Protein AF-A0A3R7D979-F1 (afdb_monomer_lite)

pLDDT: mean 85.53, std 17.84, range [30.62, 98.81]

Secondary structure (DSSP, 8-state):
---------TTTT--SHHHHHHHHHHHHHHHHHHHHHHHTTTT--TTSS-SS--HHHHHHHHHHHHHHHHHHHHHTTSPPPEE-TTS-EE-TTS--GGG--HHHHHHHHTTPBGGGGTSSS--BHHHHHHHHHHHHHHTT--HHHHHHHHHTTTTHHHH----HHHHTT-TTHHHHHHHHHHHHHHHTT----HHHHHHHHHHHHHHHHHHHHHH-TTT-PPPPP-S---TTTTS-S--SS--TTS--HHHHHHHHHHHTT--

Sequence (263 aa):
MPESDEFGDGLADASTAADLERALENLADDVATLEAALLGPDGADPTVTATEPDPEQRARFEAVAGRLQDLLAATDGGHRPINTRSGKQITPLEPDPDAIVLEDIAHALSNLSRFAGQGREFYAVARHAVHVSREVEVRSGSPAAQRWGLLHDASEAYFADVPAPVKRSLPGYTRAEKRFQAAVRDAFDLALSPEDERLVDEVDAAVGRYELVAHFPAIGYEAPDLEYVPPWFGSAERTNSGDATVMSAKALFLERARELGLD

Foldseek 3Di:
DPDDDPPDPQLQPCPDPVSLVVLVVVLVVLVVVLCCVQCPPPRPHNPPDDPAPDPVNLVSLLSNVQSVVSSVQVVVVHADWDAFPVRFIARLQQGALQRDDLLRLLVLQLVAAPPNCQFPAGDGNLVLLLQLLVLCVLVVHDLLLSLCSNCVCSSCSPVNHDPPVVCSVDHNSVVSSVNNSVSPCVSQVRPDDPVSVVSSVVSSVLSVQQVCCQRPVVVPGDHDDTPDDDPCRPPHPDDPDPPVPDDRSSRSSVVSCVVSVND

Radius of gyration: 20.68 Å; chains: 1; bounding box: 41×49×62 Å

Structure (mmCIF, N/CA/C/O backbone):
data_AF-A0A3R7D979-F1
#
_entry.id   AF-A0A3R7D979-F1
#
loop_
_atom_site.group_PDB
_atom_site.id
_atom_site.type_symbol
_atom_site.label_atom_id
_atom_site.label_alt_id
_atom_site.label_comp_id
_atom_site.label_asym_id
_atom_site.label_entity_id
_atom_site.label_seq_id
_atom_site.pdbx_PDB_ins_code
_atom_site.Cartn_x
_atom_site.Cartn_y
_atom_site.Cartn_z
_atom_site.occupancy
_atom_site.B_iso_or_equiv
_atom_site.auth_seq_id
_atom_site.auth_comp_id
_atom_site.auth_asym_id
_atom_site.auth_atom_id
_atom_site.pdbx_PDB_model_num
ATOM 1 N N . MET A 1 1 ? 17.311 0.887 14.746 1.00 36.25 1 MET A N 1
ATOM 2 C CA . MET A 1 1 ? 16.474 0.671 15.937 1.00 36.25 1 MET A CA 1
ATOM 3 C C . MET A 1 1 ? 15.932 2.016 16.399 1.00 36.25 1 MET A C 1
ATOM 5 O O . MET A 1 1 ? 16.587 2.656 17.214 1.00 36.25 1 MET A O 1
ATOM 9 N N . PRO A 1 2 ? 14.806 2.495 15.855 1.00 31.58 2 PRO A N 1
ATOM 10 C CA . PRO A 1 2 ? 13.795 3.137 16.673 1.00 31.58 2 PRO A CA 1
ATOM 11 C C . PRO A 1 2 ? 12.880 2.061 17.278 1.00 31.58 2 PRO A C 1
ATOM 13 O O . PRO A 1 2 ? 12.840 0.923 16.807 1.00 31.58 2 PRO A O 1
ATOM 16 N N . GLU A 1 3 ? 12.248 2.417 18.382 1.00 30.62 3 GLU A N 1
ATOM 17 C CA . GLU A 1 3 ? 11.419 1.560 19.219 1.00 30.62 3 GLU A CA 1
ATOM 18 C C . GLU A 1 3 ? 10.173 1.087 18.460 1.00 30.62 3 GLU A C 1
ATOM 20 O O . GLU A 1 3 ? 9.607 1.809 17.643 1.00 30.62 3 GLU A O 1
ATOM 25 N N . SER A 1 4 ? 9.785 -0.162 18.703 1.00 32.56 4 SER A N 1
ATOM 26 C CA . SER A 1 4 ? 8.515 -0.729 18.269 1.00 32.56 4 SER A CA 1
ATOM 27 C C . SER A 1 4 ? 7.375 0.104 18.848 1.00 32.56 4 SER A C 1
ATOM 29 O O . SER A 1 4 ? 7.195 0.119 20.064 1.00 32.56 4 SER A O 1
ATOM 31 N N . ASP A 1 5 ? 6.637 0.786 17.976 1.00 34.81 5 ASP A N 1
ATOM 32 C CA . ASP A 1 5 ? 5.419 1.519 18.306 1.00 34.81 5 ASP A CA 1
ATOM 33 C C . ASP A 1 5 ? 4.424 0.600 19.042 1.00 34.81 5 ASP A C 1
ATOM 35 O O . ASP A 1 5 ? 3.765 -0.252 18.442 1.00 34.81 5 ASP A O 1
ATOM 39 N N . GLU A 1 6 ? 4.295 0.797 20.355 1.00 35.91 6 GLU A N 1
ATOM 40 C CA . GLU A 1 6 ? 3.206 0.282 21.189 1.00 35.91 6 GLU A CA 1
ATOM 41 C C . GLU A 1 6 ? 1.911 1.072 20.913 1.00 35.91 6 GLU A C 1
ATOM 43 O O . GLU A 1 6 ? 1.325 1.697 21.800 1.00 35.91 6 GLU A O 1
ATOM 48 N N . PHE A 1 7 ? 1.421 1.063 19.671 1.00 38.88 7 PHE A N 1
ATOM 49 C CA . PHE A 1 7 ? 0.051 1.498 19.398 1.00 38.88 7 PHE A CA 1
ATOM 50 C C . PHE A 1 7 ? -0.910 0.397 19.848 1.00 38.88 7 PHE A C 1
ATOM 52 O O . PHE A 1 7 ? -1.301 -0.468 19.070 1.00 38.88 7 PHE A O 1
ATOM 59 N N . GLY A 1 8 ? -1.265 0.424 21.133 1.00 36.00 8 GLY A N 1
ATOM 60 C CA . GLY A 1 8 ? -2.267 -0.463 21.712 1.00 36.00 8 GLY A CA 1
ATOM 61 C C . GLY A 1 8 ? -3.584 -0.437 20.926 1.00 36.00 8 GLY A C 1
ATOM 62 O O . GLY A 1 8 ? -4.219 0.607 20.784 1.00 36.00 8 GLY A O 1
ATOM 63 N N . ASP A 1 9 ? -3.994 -1.616 20.465 1.00 44.34 9 ASP A N 1
ATOM 64 C CA . ASP A 1 9 ? -5.205 -1.960 19.699 1.00 44.34 9 ASP A CA 1
ATOM 65 C C . ASP A 1 9 ? -6.505 -1.893 20.545 1.00 44.34 9 ASP A C 1
ATOM 67 O O . ASP A 1 9 ? -7.426 -2.691 20.409 1.00 44.34 9 ASP A O 1
ATOM 71 N N . GLY A 1 10 ? -6.572 -0.975 21.514 1.00 39.50 10 GLY A N 1
ATOM 72 C CA . GLY A 1 10 ? -7.493 -1.073 22.655 1.00 39.50 10 GLY A CA 1
ATOM 73 C C . GLY A 1 10 ? -8.919 -0.545 22.463 1.00 39.50 10 GLY A C 1
ATOM 74 O O . GLY A 1 10 ? -9.660 -0.517 23.442 1.00 39.50 10 GLY A O 1
ATOM 75 N N . LEU A 1 11 ? -9.313 -0.080 21.273 1.00 48.25 11 LEU A N 1
ATOM 76 C CA . LEU A 1 11 ? -10.612 0.592 21.071 1.00 48.25 11 LEU A CA 1
ATOM 77 C C . LEU A 1 11 ? -11.631 -0.192 20.237 1.00 48.25 11 LEU A C 1
ATOM 79 O O . LEU A 1 11 ? -12.800 0.191 20.231 1.00 48.25 11 LEU A O 1
ATOM 83 N N . ALA A 1 12 ? -11.241 -1.306 19.610 1.00 47.78 12 ALA A N 1
ATOM 84 C CA . ALA A 1 12 ? -12.150 -2.116 18.791 1.00 47.78 12 ALA A CA 1
ATOM 85 C C . ALA A 1 12 ? -13.295 -2.780 19.596 1.00 47.78 12 ALA A C 1
ATOM 87 O O . ALA A 1 12 ? -14.215 -3.340 19.007 1.00 47.78 12 ALA A O 1
ATOM 88 N N . ASP A 1 13 ? -13.270 -2.695 20.934 1.00 47.62 13 ASP A N 1
ATOM 89 C CA . ASP A 1 13 ? -14.218 -3.370 21.831 1.00 47.62 13 ASP A CA 1
ATOM 90 C C . ASP A 1 13 ? -14.871 -2.430 22.864 1.00 47.62 13 ASP A C 1
ATOM 92 O O . ASP A 1 13 ? -15.280 -2.858 23.945 1.00 47.62 13 ASP A O 1
ATOM 96 N N . ALA A 1 14 ? -14.975 -1.126 22.562 1.00 55.72 14 ALA A N 1
ATOM 97 C CA . ALA A 1 14 ? -15.700 -0.171 23.407 1.00 55.72 14 ALA A CA 1
ATOM 98 C C . ALA A 1 14 ? -17.217 -0.462 23.391 1.00 55.72 14 ALA A C 1
ATOM 100 O O . ALA A 1 14 ? -18.008 0.201 22.723 1.00 55.72 14 ALA A O 1
ATOM 101 N N . SER A 1 15 ? -17.624 -1.494 24.129 1.00 62.06 15 SER A N 1
ATOM 102 C CA . SER A 1 15 ? -18.996 -2.005 24.198 1.00 62.06 15 SER A CA 1
ATOM 103 C C . SER A 1 15 ? -19.813 -1.366 25.325 1.00 62.06 15 SER A C 1
ATOM 105 O O . SER A 1 15 ? -21.016 -1.619 25.449 1.00 62.06 15 SER A O 1
ATOM 107 N N . THR A 1 16 ? -19.183 -0.517 26.146 1.00 77.19 16 THR A N 1
ATOM 108 C CA . THR A 1 16 ? -19.809 0.122 27.307 1.00 77.19 16 THR A CA 1
ATOM 109 C C . THR A 1 16 ? -19.589 1.635 27.349 1.00 77.19 16 THR A C 1
ATOM 111 O O . THR A 1 16 ? -18.629 2.171 26.798 1.00 77.19 16 THR A O 1
ATOM 114 N N . ALA A 1 17 ? -20.470 2.342 28.065 1.00 81.12 17 ALA A N 1
ATOM 115 C CA . ALA A 1 17 ? -20.321 3.779 28.307 1.00 81.12 17 ALA A CA 1
ATOM 116 C C . ALA A 1 17 ? -18.990 4.126 29.005 1.00 81.12 17 ALA A C 1
ATOM 118 O O . ALA A 1 17 ? -18.393 5.150 28.693 1.00 81.12 17 ALA A O 1
ATOM 119 N N . ALA A 1 18 ? -18.497 3.249 29.885 1.00 84.81 18 ALA A N 1
ATOM 120 C CA . ALA A 1 18 ? -17.224 3.439 30.577 1.00 84.81 18 ALA A CA 1
ATOM 121 C C . ALA A 1 18 ? -16.014 3.352 29.628 1.00 84.81 18 ALA A C 1
ATOM 123 O O . ALA A 1 18 ? -15.006 4.022 29.848 1.00 84.81 18 ALA A O 1
ATOM 124 N N . ASP A 1 19 ? -16.104 2.548 28.565 1.00 82.12 19 ASP A N 1
ATOM 125 C CA . ASP A 1 19 ? -15.034 2.451 27.567 1.00 82.12 19 ASP A CA 1
ATOM 126 C C . ASP A 1 19 ? -14.982 3.695 26.685 1.00 82.12 19 ASP A C 1
ATOM 128 O O . ASP A 1 19 ? -13.897 4.204 26.414 1.00 82.12 19 ASP A O 1
ATOM 132 N N . LEU A 1 20 ? -16.149 4.235 26.316 1.00 84.50 20 LEU A N 1
ATOM 133 C CA . LEU A 1 20 ? -16.248 5.513 25.610 1.00 84.50 20 LEU A CA 1
ATOM 134 C C . LEU A 1 20 ? -15.734 6.682 26.463 1.00 84.50 20 LEU A C 1
ATOM 136 O O . LEU A 1 20 ? -15.008 7.525 25.945 1.00 84.50 20 LEU A O 1
ATOM 140 N N . GLU A 1 21 ? -16.068 6.727 27.756 1.00 87.19 21 GLU A N 1
ATOM 141 C CA . GLU A 1 21 ? -15.553 7.747 28.684 1.00 87.19 21 GLU A CA 1
ATOM 142 C C . GLU A 1 21 ? -14.021 7.718 28.745 1.00 87.19 21 GLU A C 1
ATOM 144 O O . GLU A 1 21 ? -13.376 8.732 28.486 1.00 87.19 21 GLU A O 1
ATOM 149 N N . ARG A 1 22 ? -13.428 6.541 28.966 1.00 86.88 22 ARG A N 1
ATOM 150 C CA . ARG A 1 22 ? -11.969 6.363 28.975 1.00 86.88 22 ARG A CA 1
ATOM 151 C C . ARG A 1 22 ? -11.318 6.712 27.633 1.00 86.88 22 ARG A C 1
ATOM 153 O O . ARG A 1 22 ? -10.232 7.283 27.597 1.00 86.88 22 ARG A O 1
ATOM 160 N N . ALA A 1 23 ? -11.960 6.373 26.518 1.00 84.19 23 ALA A N 1
ATOM 161 C CA . ALA A 1 23 ? -11.460 6.711 25.190 1.00 84.19 23 ALA A CA 1
ATOM 162 C C . ALA A 1 23 ? -11.458 8.232 24.941 1.00 84.19 23 ALA A C 1
ATOM 164 O O . ALA A 1 23 ? -10.513 8.756 24.349 1.00 84.19 23 ALA A O 1
ATOM 165 N N . LEU A 1 24 ? -12.479 8.944 25.432 1.00 89.31 24 LEU A N 1
ATOM 166 C CA . LEU A 1 24 ? -12.545 10.407 25.396 1.00 89.31 24 LEU A CA 1
ATOM 167 C C . LEU A 1 24 ? -11.494 11.059 26.302 1.00 89.31 24 LEU A C 1
ATOM 169 O O . LEU A 1 24 ? -10.898 12.055 25.897 1.00 89.31 24 LEU A O 1
ATOM 173 N N . GLU A 1 25 ? -11.244 10.500 27.489 1.00 90.56 25 GLU A N 1
ATOM 174 C CA . GLU A 1 25 ? -10.176 10.955 28.393 1.00 90.56 25 GLU A CA 1
ATOM 175 C C . GLU A 1 25 ? -8.799 10.840 27.727 1.00 90.56 25 GLU A C 1
ATOM 177 O O . GLU A 1 25 ? -8.071 11.827 27.656 1.00 90.56 25 GLU A O 1
ATOM 182 N N . ASN A 1 26 ? -8.488 9.685 27.130 1.00 87.50 26 ASN A N 1
ATOM 183 C CA . ASN A 1 26 ? -7.232 9.489 26.402 1.00 87.50 26 ASN A CA 1
ATOM 184 C C . ASN A 1 26 ? -7.073 10.500 25.253 1.00 87.50 26 ASN A C 1
ATOM 186 O O . ASN A 1 26 ? -6.020 11.117 25.114 1.00 87.50 26 ASN A O 1
ATOM 190 N N . LEU A 1 27 ? -8.127 10.713 24.452 1.00 89.56 27 LEU A N 1
ATOM 191 C CA . LEU A 1 27 ? -8.094 11.702 23.370 1.00 89.56 27 LEU A CA 1
ATOM 192 C C . LEU A 1 27 ? -7.837 13.121 23.906 1.00 89.56 27 LEU A C 1
ATOM 194 O O . LEU A 1 27 ? -7.112 13.889 23.274 1.00 89.56 27 LEU A O 1
ATOM 198 N N . ALA A 1 28 ? -8.416 13.477 25.055 1.00 90.56 28 ALA A N 1
ATOM 199 C CA . ALA A 1 28 ? -8.181 14.770 25.690 1.00 90.56 28 ALA A CA 1
ATOM 200 C C . ALA A 1 28 ? -6.713 14.937 26.125 1.00 90.56 28 ALA A C 1
ATOM 202 O O . ALA A 1 28 ? -6.128 15.993 25.873 1.00 90.56 28 ALA A O 1
ATOM 203 N N . ASP A 1 29 ? -6.102 13.897 26.697 1.00 89.06 29 ASP A N 1
ATOM 204 C CA . ASP A 1 29 ? -4.687 13.900 27.094 1.00 89.06 29 ASP A CA 1
ATOM 205 C C . ASP A 1 29 ? -3.745 14.064 25.888 1.00 89.06 29 ASP A C 1
ATOM 207 O O . ASP A 1 29 ? -2.743 14.789 25.952 1.00 89.06 29 ASP A O 1
ATOM 211 N N . ASP A 1 30 ? -4.077 13.457 24.749 1.00 87.19 30 ASP A N 1
ATOM 212 C CA . ASP A 1 30 ? -3.283 13.608 23.527 1.00 87.19 30 ASP A CA 1
ATOM 213 C C . ASP A 1 30 ? -3.400 14.984 22.904 1.00 87.19 30 ASP A C 1
ATOM 215 O O . ASP A 1 30 ? -2.405 15.535 22.431 1.00 87.19 30 ASP A O 1
ATOM 219 N N . VAL A 1 31 ? -4.609 15.549 22.900 1.00 89.69 31 VAL A N 1
ATOM 220 C CA . VAL A 1 31 ? -4.827 16.924 22.453 1.00 89.69 31 VAL A CA 1
ATOM 221 C C . VAL A 1 31 ? -4.039 17.882 23.343 1.00 89.69 31 VAL A C 1
ATOM 223 O O . VAL A 1 31 ? -3.372 18.767 22.813 1.00 89.69 31 VAL A O 1
ATOM 226 N N . ALA A 1 32 ? -4.027 17.670 24.663 1.00 87.88 32 ALA A N 1
ATOM 227 C CA . ALA A 1 32 ? -3.228 18.473 25.588 1.00 87.88 32 ALA A CA 1
ATOM 228 C C . ALA A 1 32 ? -1.714 18.330 25.330 1.00 87.88 32 ALA A C 1
ATOM 230 O O . ALA A 1 32 ? -0.980 19.320 25.326 1.00 87.88 32 ALA A O 1
ATOM 231 N N . THR A 1 33 ? -1.241 17.111 25.055 1.00 85.19 33 THR A N 1
ATOM 232 C CA . THR A 1 33 ? 0.161 16.842 24.688 1.00 85.19 33 THR A CA 1
ATOM 233 C C . THR A 1 33 ? 0.538 17.525 23.370 1.00 85.19 33 THR A C 1
ATOM 235 O O . THR A 1 33 ? 1.607 18.132 23.260 1.00 85.19 33 THR A O 1
ATOM 238 N N . LEU A 1 34 ? -0.345 17.465 22.371 1.00 85.88 34 LEU A N 1
ATOM 239 C CA . LEU A 1 34 ? -0.168 18.128 21.082 1.00 85.88 34 LEU A CA 1
ATOM 240 C C . LEU A 1 34 ? -0.160 19.657 21.233 1.00 85.88 34 LEU A C 1
ATOM 242 O O . LEU A 1 34 ? 0.696 20.320 20.651 1.00 85.88 34 LEU A O 1
ATOM 246 N N . GLU A 1 35 ? -1.065 20.217 22.037 1.00 85.50 35 GLU A N 1
ATOM 247 C CA . GLU A 1 35 ? -1.120 21.649 22.346 1.00 85.50 35 GLU A CA 1
ATOM 248 C C . GLU A 1 35 ? 0.180 22.129 23.004 1.00 85.50 35 GLU A C 1
ATOM 250 O O . GLU A 1 35 ? 0.793 23.089 22.531 1.00 85.50 35 GLU A O 1
ATOM 255 N N . ALA A 1 36 ? 0.654 21.419 24.033 1.00 83.38 36 ALA A N 1
ATOM 256 C CA . ALA A 1 36 ? 1.905 21.739 24.719 1.00 83.38 36 ALA A CA 1
ATOM 257 C C . ALA A 1 36 ? 3.115 21.711 23.768 1.00 83.38 36 ALA A C 1
ATOM 259 O O . ALA A 1 36 ? 3.994 22.572 23.851 1.00 83.38 36 ALA A O 1
ATOM 260 N N . ALA A 1 37 ? 3.145 20.751 22.838 1.00 78.81 37 ALA A N 1
ATOM 261 C CA . ALA A 1 37 ? 4.198 20.643 21.834 1.00 78.81 37 ALA A CA 1
ATOM 262 C C . ALA A 1 37 ? 4.185 21.789 20.810 1.00 78.81 37 ALA A C 1
ATOM 264 O O . ALA A 1 37 ? 5.249 22.225 20.375 1.00 78.81 37 ALA A O 1
ATOM 265 N N . LEU A 1 38 ? 3.002 22.261 20.409 1.00 77.75 38 LEU A N 1
ATOM 266 C CA . LEU A 1 38 ? 2.853 23.296 19.381 1.00 77.75 38 LEU A CA 1
ATOM 267 C C . LEU A 1 38 ? 3.042 24.712 19.923 1.00 77.75 38 LEU A C 1
ATOM 269 O O . LEU A 1 38 ? 3.583 25.561 19.220 1.00 77.75 38 LEU A O 1
ATOM 273 N N . LEU A 1 39 ? 2.571 24.980 21.142 1.00 76.44 39 LEU A N 1
ATOM 274 C CA . LEU A 1 39 ? 2.580 26.326 21.720 1.00 76.44 39 LEU A CA 1
ATOM 275 C C . LEU A 1 39 ? 3.852 26.619 22.529 1.00 76.44 39 LEU A C 1
ATOM 277 O O . LEU A 1 39 ? 4.183 27.788 22.744 1.00 76.44 39 LEU A O 1
ATOM 281 N N . GLY A 1 40 ? 4.588 25.580 22.947 1.00 63.62 40 GLY A N 1
ATOM 282 C CA . GLY A 1 40 ? 5.755 25.711 23.818 1.00 63.62 40 GLY A CA 1
ATOM 283 C C . GLY A 1 40 ? 5.445 26.456 25.132 1.00 63.62 40 GLY A C 1
ATOM 284 O O . GLY A 1 40 ? 4.303 26.823 25.403 1.00 63.62 40 GLY A O 1
ATOM 285 N N . PRO A 1 41 ? 6.450 26.712 25.986 1.00 56.81 41 PRO A N 1
ATOM 286 C CA . PRO A 1 41 ? 6.247 27.492 27.210 1.00 56.81 41 PRO A CA 1
ATOM 287 C C . PRO A 1 41 ? 6.020 28.999 26.965 1.00 56.81 41 PRO A C 1
ATOM 289 O O . PRO A 1 41 ? 5.462 29.661 27.835 1.00 56.81 41 PRO A O 1
ATOM 292 N N . ASP A 1 42 ? 6.417 29.536 25.801 1.00 55.06 42 ASP A N 1
ATOM 293 C CA . ASP A 1 42 ? 6.483 30.988 25.535 1.00 55.06 42 ASP A CA 1
ATOM 294 C C . ASP A 1 42 ? 5.597 31.485 24.368 1.00 55.06 42 ASP A C 1
ATOM 296 O O . ASP A 1 42 ? 5.671 32.659 24.002 1.00 55.06 42 ASP A O 1
ATOM 300 N N . GLY A 1 43 ? 4.746 30.643 23.764 1.00 53.31 43 GLY A N 1
ATOM 301 C CA . GLY A 1 43 ? 3.829 31.080 22.699 1.00 53.31 43 GLY A CA 1
ATOM 302 C C . GLY A 1 43 ? 4.530 31.549 21.416 1.00 53.31 43 GLY A C 1
ATOM 303 O O . GLY A 1 43 ? 4.029 32.439 20.726 1.00 53.31 43 GLY A O 1
ATOM 304 N N . ALA A 1 44 ? 5.707 30.992 21.109 1.00 50.91 44 ALA A N 1
ATOM 305 C CA . ALA A 1 44 ? 6.410 31.272 19.861 1.00 50.91 44 ALA A CA 1
ATOM 306 C C . ALA A 1 44 ? 5.579 30.774 18.669 1.00 50.91 44 ALA A C 1
ATOM 308 O O . ALA A 1 44 ? 5.095 29.648 18.683 1.00 50.91 44 ALA A O 1
ATOM 309 N N . ASP A 1 45 ? 5.416 31.619 17.650 1.00 54.91 45 ASP A N 1
ATOM 310 C CA . ASP A 1 45 ? 4.625 31.323 16.455 1.00 54.91 45 ASP A CA 1
ATOM 311 C C . ASP A 1 45 ? 5.232 30.134 15.672 1.00 54.91 45 ASP A C 1
ATOM 313 O O . ASP A 1 45 ? 6.305 30.282 15.074 1.00 54.91 45 ASP A O 1
ATOM 317 N N . PRO A 1 46 ? 4.572 28.957 15.640 1.00 56.16 46 PRO A N 1
ATOM 318 C CA . PRO A 1 46 ? 5.097 27.768 14.974 1.00 56.16 46 PRO A CA 1
ATOM 319 C C . PRO A 1 46 ? 5.021 27.861 13.440 1.00 56.16 46 PRO A C 1
ATOM 321 O O . PRO A 1 46 ? 5.481 26.954 12.747 1.00 56.16 46 PRO A O 1
ATOM 324 N N . THR A 1 47 ? 4.461 28.940 12.873 1.00 55.41 47 THR A N 1
ATOM 325 C CA . THR A 1 47 ? 4.315 29.109 11.415 1.00 55.41 47 THR A CA 1
ATOM 326 C C . THR A 1 47 ? 5.615 29.485 10.695 1.00 55.41 47 THR A C 1
ATOM 328 O O . THR A 1 47 ? 5.640 29.594 9.467 1.00 55.41 47 THR A O 1
ATOM 331 N N . VAL A 1 48 ? 6.723 29.639 11.424 1.00 50.88 48 VAL A N 1
ATOM 332 C CA . VAL A 1 48 ? 8.001 30.099 10.877 1.00 50.88 48 VAL A CA 1
ATOM 333 C C . VAL A 1 48 ? 9.028 28.966 10.948 1.00 50.88 48 VAL A C 1
ATOM 335 O O . VAL A 1 48 ? 9.687 28.811 11.967 1.00 50.88 48 VAL A O 1
ATOM 338 N N . THR A 1 49 ? 9.164 28.177 9.866 1.00 48.44 49 THR A N 1
ATOM 339 C CA . THR A 1 49 ? 10.445 27.700 9.254 1.00 48.44 49 THR A CA 1
ATOM 340 C C . THR A 1 49 ? 10.521 26.265 8.697 1.00 48.44 49 THR A C 1
ATOM 342 O O . THR A 1 49 ? 11.500 25.985 8.008 1.00 48.44 49 THR A O 1
ATOM 345 N N . ALA A 1 50 ? 9.551 25.362 8.863 1.00 49.38 50 ALA A N 1
ATOM 346 C CA . ALA A 1 50 ? 9.743 23.975 8.399 1.00 49.38 50 ALA A CA 1
ATOM 347 C C . ALA A 1 50 ? 9.044 23.659 7.060 1.00 49.38 50 ALA A C 1
ATOM 349 O O . ALA A 1 50 ? 7.838 23.833 6.911 1.00 49.38 50 ALA A O 1
ATOM 350 N N . THR A 1 51 ? 9.812 23.181 6.071 1.00 55.03 51 THR A N 1
ATOM 351 C CA . THR A 1 51 ? 9.304 22.705 4.766 1.00 55.03 51 THR A CA 1
ATOM 352 C C . THR A 1 51 ? 8.602 21.342 4.880 1.00 55.03 51 THR A C 1
ATOM 354 O O . THR A 1 51 ? 7.804 20.997 4.013 1.00 55.03 51 THR A O 1
ATOM 357 N N . GLU A 1 52 ? 8.854 20.600 5.966 1.00 55.81 52 GLU A N 1
ATOM 358 C CA . GLU A 1 52 ? 8.142 19.380 6.363 1.00 55.81 52 GLU A CA 1
ATOM 359 C C . GLU A 1 52 ? 7.946 19.354 7.892 1.00 55.81 52 GLU A C 1
ATOM 361 O O . GLU A 1 52 ? 8.843 19.797 8.613 1.00 55.81 52 GLU A O 1
ATOM 366 N N . PRO A 1 53 ? 6.798 18.868 8.404 1.00 59.56 53 PRO A N 1
ATOM 367 C CA . PRO A 1 53 ? 6.616 18.662 9.837 1.00 59.56 53 PRO A CA 1
ATOM 368 C C . PRO A 1 53 ? 7.591 17.590 10.342 1.00 59.56 53 PRO A C 1
ATOM 370 O O . PRO A 1 53 ? 7.755 16.551 9.704 1.00 59.56 53 PRO A O 1
ATOM 373 N N . ASP A 1 54 ? 8.216 17.847 11.491 1.00 72.88 54 ASP A N 1
ATOM 374 C CA . ASP A 1 54 ? 9.065 16.892 12.213 1.00 72.88 54 ASP A CA 1
ATOM 375 C C . ASP A 1 54 ? 8.360 15.518 12.336 1.00 72.88 54 ASP A C 1
ATOM 377 O O . ASP A 1 54 ? 7.172 15.489 12.681 1.00 72.88 54 ASP A O 1
ATOM 381 N N . PRO A 1 55 ? 9.027 14.377 12.044 1.00 79.00 55 PRO A N 1
ATOM 382 C CA . PRO A 1 55 ? 8.443 13.044 12.197 1.00 79.00 55 PRO A CA 1
ATOM 383 C C . PRO A 1 55 ? 7.767 12.804 13.550 1.00 79.00 55 PRO A C 1
ATOM 385 O O . PRO A 1 55 ? 6.702 12.185 13.594 1.00 79.00 55 PRO A O 1
ATOM 388 N N . GLU A 1 56 ? 8.332 13.330 14.641 1.00 79.94 56 GLU A N 1
ATOM 389 C CA . GLU A 1 56 ? 7.734 13.204 15.973 1.00 79.94 56 GLU A CA 1
ATOM 390 C C . GLU A 1 56 ? 6.432 14.015 16.075 1.00 79.94 56 GLU A C 1
ATOM 392 O O . GLU A 1 56 ? 5.402 13.521 16.542 1.00 79.94 56 GLU A O 1
ATOM 397 N N . GLN A 1 57 ? 6.434 15.243 15.555 1.00 80.81 57 GLN A N 1
ATOM 398 C CA . GLN A 1 57 ? 5.232 16.067 15.456 1.00 80.81 57 GLN A CA 1
ATOM 399 C C . GLN A 1 57 ? 4.155 15.389 14.595 1.00 80.81 57 GLN A C 1
ATOM 401 O O . GLN A 1 57 ? 2.989 15.354 14.993 1.00 80.81 57 GLN A O 1
ATOM 406 N N . ARG A 1 58 ? 4.522 14.800 13.448 1.00 82.69 58 ARG A N 1
ATOM 407 C CA . ARG A 1 58 ? 3.586 14.042 12.602 1.00 82.69 58 ARG A CA 1
ATOM 408 C C . ARG A 1 58 ? 2.984 12.861 13.358 1.00 82.69 58 ARG A C 1
ATOM 410 O O . ARG A 1 58 ? 1.769 12.688 13.299 1.00 82.69 58 ARG A O 1
ATOM 417 N N . ALA A 1 59 ? 3.795 12.088 14.079 1.00 84.25 59 ALA A N 1
ATOM 418 C CA . ALA A 1 59 ? 3.319 10.949 14.861 1.00 84.25 59 ALA A CA 1
ATOM 419 C C . ALA A 1 59 ? 2.261 11.363 15.899 1.00 84.25 59 ALA A C 1
ATOM 421 O O . ALA A 1 59 ? 1.237 10.695 16.033 1.00 84.25 59 ALA A O 1
ATOM 422 N N . ARG A 1 60 ? 2.441 12.515 16.561 1.00 85.00 60 ARG A N 1
ATOM 423 C CA . ARG A 1 60 ? 1.454 13.059 17.513 1.00 85.00 60 ARG A CA 1
ATOM 424 C C . ARG A 1 60 ? 0.125 13.425 16.839 1.00 85.00 60 ARG A C 1
ATOM 426 O O . ARG A 1 60 ? -0.934 13.069 17.351 1.00 85.00 60 ARG A O 1
ATOM 433 N N . PHE A 1 61 ? 0.156 14.084 15.676 1.00 88.62 61 PHE A N 1
ATOM 434 C CA . PHE A 1 61 ? -1.067 14.374 14.909 1.00 88.62 61 PHE A CA 1
ATOM 435 C C . PHE A 1 61 ? -1.782 13.097 14.445 1.00 88.62 61 PHE A C 1
ATOM 437 O O . PHE A 1 61 ? -3.008 13.020 14.518 1.00 88.62 61 PHE A O 1
ATOM 444 N N . GLU A 1 62 ? -1.032 12.095 13.981 1.00 88.31 62 GLU A N 1
ATOM 445 C CA . GLU A 1 62 ? -1.577 10.794 13.569 1.00 88.31 62 GLU A CA 1
ATOM 446 C C . GLU A 1 62 ? -2.225 10.043 14.737 1.00 88.31 62 GLU A C 1
ATOM 448 O O . GLU A 1 62 ? -3.281 9.439 14.561 1.00 88.31 62 GLU A O 1
ATOM 453 N N . ALA A 1 63 ? -1.638 10.117 15.934 1.00 85.88 63 ALA A N 1
ATOM 454 C CA . ALA A 1 63 ? -2.195 9.507 17.137 1.00 85.88 63 ALA A CA 1
ATOM 455 C C . ALA A 1 63 ? -3.563 10.110 17.510 1.00 85.88 63 ALA A C 1
ATOM 457 O O . ALA A 1 63 ? -4.529 9.367 17.694 1.00 85.88 63 ALA A O 1
ATOM 458 N N . VAL A 1 64 ? -3.671 11.446 17.538 1.00 90.75 64 VAL A N 1
ATOM 459 C CA . VAL A 1 64 ? -4.938 12.156 17.803 1.00 90.75 64 VAL A CA 1
ATOM 460 C C . VAL A 1 64 ? -5.983 11.831 16.735 1.00 90.75 64 VAL A C 1
ATOM 462 O O . VAL A 1 64 ? -7.112 11.460 17.058 1.00 90.75 64 VAL A O 1
ATOM 465 N N . ALA A 1 65 ? -5.616 11.944 15.455 1.00 91.88 65 ALA A N 1
ATOM 466 C CA . ALA A 1 65 ? -6.533 11.678 14.349 1.00 91.88 65 ALA A CA 1
ATOM 467 C C . ALA A 1 65 ? -7.010 10.220 14.334 1.00 91.88 65 ALA A C 1
ATOM 469 O O . ALA A 1 65 ? -8.198 9.964 14.151 1.00 91.88 65 ALA A O 1
ATOM 470 N N . GLY A 1 66 ? -6.100 9.277 14.588 1.00 88.62 66 GLY A N 1
ATOM 471 C CA . GLY A 1 66 ? -6.406 7.857 14.697 1.00 88.62 66 GLY A CA 1
ATOM 472 C C . GLY A 1 66 ? -7.392 7.558 15.820 1.00 88.62 66 GLY A C 1
ATOM 473 O O . GLY A 1 66 ? -8.392 6.892 15.585 1.00 88.62 66 GLY A O 1
ATOM 474 N N . ARG A 1 67 ? -7.177 8.107 17.020 1.00 87.69 67 ARG A N 1
ATOM 475 C CA . ARG A 1 67 ? -8.106 7.897 18.140 1.00 87.69 67 ARG A CA 1
ATOM 476 C C . ARG A 1 67 ? -9.467 8.536 17.920 1.00 87.69 67 ARG A C 1
ATOM 478 O O . ARG A 1 67 ? -10.478 7.929 18.260 1.00 87.69 67 ARG A O 1
ATOM 485 N N . LEU A 1 68 ? -9.514 9.722 17.316 1.00 91.81 68 LEU A N 1
ATOM 486 C CA . LEU A 1 68 ? -10.781 10.338 16.925 1.00 91.81 68 LEU A CA 1
ATOM 487 C C . LEU A 1 68 ? -11.544 9.464 15.915 1.00 91.81 68 LEU A C 1
ATOM 489 O O . LEU A 1 68 ? -12.762 9.325 16.017 1.00 91.81 68 LEU A O 1
ATOM 493 N N . GLN A 1 69 ? -10.834 8.864 14.960 1.00 90.81 69 GLN A N 1
ATOM 494 C CA . GLN A 1 69 ? -11.408 7.940 13.988 1.00 90.81 69 GLN A CA 1
ATOM 495 C C . GLN A 1 69 ? -11.943 6.661 14.653 1.00 90.81 69 GLN A C 1
ATOM 497 O O . GLN A 1 69 ? -13.069 6.263 14.355 1.00 90.81 69 GLN A O 1
ATOM 502 N N . ASP A 1 70 ? -11.178 6.056 15.564 1.00 87.75 70 ASP A N 1
ATOM 503 C CA . ASP A 1 70 ? -11.580 4.846 16.294 1.00 87.75 70 ASP A CA 1
ATOM 504 C C . ASP A 1 70 ? -12.817 5.131 17.180 1.00 87.75 70 ASP A C 1
ATOM 506 O O . ASP A 1 70 ? -13.772 4.356 17.206 1.00 87.75 70 ASP A O 1
ATOM 510 N N . LEU A 1 71 ? -12.860 6.297 17.840 1.00 89.94 71 LEU A N 1
ATOM 511 C CA . LEU A 1 71 ? -14.022 6.770 18.605 1.00 89.94 71 LEU A CA 1
ATOM 512 C C . LEU A 1 71 ? -15.264 6.951 17.730 1.00 89.94 71 LEU A C 1
ATOM 514 O O . LEU A 1 71 ? -16.350 6.495 18.093 1.00 89.94 71 LEU A O 1
ATOM 518 N N . LEU A 1 72 ? -15.119 7.607 16.574 1.00 90.25 72 LEU A N 1
ATOM 519 C CA . LEU A 1 72 ? -16.222 7.776 15.631 1.00 90.25 72 LEU A CA 1
ATOM 520 C C . LEU A 1 72 ? -16.773 6.411 15.201 1.00 90.25 72 LEU A C 1
ATOM 522 O O . LEU A 1 72 ? -17.988 6.211 15.222 1.00 90.25 72 LEU A O 1
ATOM 526 N N . ALA A 1 73 ? -15.888 5.467 14.879 1.00 90.06 73 ALA A N 1
ATOM 527 C CA . ALA A 1 73 ? -16.273 4.110 14.519 1.00 90.06 73 ALA A CA 1
ATOM 528 C C . ALA A 1 73 ? -17.023 3.411 15.659 1.00 90.06 73 ALA A C 1
ATOM 530 O O . ALA A 1 73 ? -18.112 2.891 15.428 1.00 90.06 73 ALA A O 1
ATOM 531 N N . ALA A 1 74 ? -16.520 3.471 16.895 1.00 86.88 74 ALA A N 1
ATOM 532 C CA . ALA A 1 74 ? -17.192 2.890 18.058 1.00 86.88 74 ALA A CA 1
ATOM 533 C C . ALA A 1 74 ? -18.623 3.435 18.236 1.00 86.88 74 ALA A C 1
ATOM 535 O O . ALA A 1 74 ? -19.552 2.675 18.512 1.00 86.88 74 ALA A O 1
ATOM 536 N N . THR A 1 75 ? -18.837 4.735 17.997 1.00 85.88 75 THR A N 1
ATOM 537 C CA . THR A 1 75 ? -20.180 5.341 18.070 1.00 85.88 75 THR A CA 1
ATOM 538 C C . THR A 1 75 ? -21.115 4.965 16.914 1.00 85.88 75 THR A C 1
ATOM 540 O O . THR A 1 75 ? -22.329 5.104 17.060 1.00 85.88 75 THR A O 1
ATOM 543 N N . ASP A 1 76 ? -20.583 4.458 15.797 1.00 87.69 76 ASP A N 1
ATOM 544 C CA . ASP A 1 76 ? -21.344 4.027 14.611 1.00 87.69 76 ASP A CA 1
ATOM 545 C C . ASP A 1 76 ? -21.415 2.488 14.453 1.00 87.69 76 ASP A C 1
ATOM 547 O O . ASP A 1 76 ? -21.839 1.955 13.419 1.00 87.69 76 ASP A O 1
ATOM 551 N N . GLY A 1 77 ? -21.042 1.747 15.503 1.00 86.62 77 GLY A N 1
ATOM 552 C CA . GLY A 1 77 ? -21.080 0.281 15.525 1.00 86.62 77 GLY A CA 1
ATOM 553 C C . GLY A 1 77 ? -19.901 -0.395 14.815 1.00 86.62 77 GLY A C 1
ATOM 554 O O . GLY A 1 77 ? -20.069 -1.496 14.291 1.00 86.62 77 GLY A O 1
ATOM 555 N N . GLY A 1 78 ? -18.742 0.262 14.798 1.00 90.44 78 GLY A N 1
ATOM 556 C CA . GLY A 1 78 ? -17.479 -0.223 14.245 1.00 90.44 78 GLY A CA 1
ATOM 557 C C . GLY A 1 78 ? -17.205 0.249 12.818 1.00 90.44 78 GLY A C 1
ATOM 558 O O . GLY A 1 78 ? -18.047 0.861 12.149 1.00 90.44 78 GLY A O 1
ATOM 559 N N . HIS A 1 79 ? -16.003 -0.051 12.326 1.00 93.44 79 HIS A N 1
ATOM 560 C CA . HIS A 1 79 ? -15.670 0.193 10.930 1.00 93.44 79 HIS A CA 1
ATOM 561 C C . HIS A 1 79 ? -16.485 -0.727 10.004 1.00 93.44 79 HIS A C 1
ATOM 563 O O . HIS A 1 79 ? -16.821 -1.864 10.334 1.00 93.44 79 HIS A O 1
ATOM 569 N N . ARG A 1 80 ? -16.854 -0.217 8.822 1.00 93.12 80 ARG A N 1
ATOM 570 C CA . ARG A 1 80 ? -17.748 -0.918 7.888 1.00 93.12 80 ARG A CA 1
ATOM 571 C C . ARG A 1 80 ? -16.971 -1.617 6.770 1.00 93.12 80 ARG A C 1
ATOM 573 O O . ARG A 1 80 ? -15.991 -1.055 6.275 1.00 93.12 80 ARG A O 1
ATOM 580 N N . PRO A 1 81 ? -17.442 -2.790 6.315 1.00 96.31 81 PRO A N 1
ATOM 581 C CA . PRO A 1 81 ? -16.808 -3.492 5.216 1.00 96.31 81 PRO A CA 1
ATOM 582 C C . PRO A 1 81 ? -17.141 -2.874 3.854 1.00 96.31 81 PRO A C 1
ATOM 584 O O . PRO A 1 81 ? -18.201 -2.274 3.654 1.00 96.31 81 PRO A O 1
ATOM 587 N N . ILE A 1 82 ? -16.264 -3.122 2.886 1.00 97.00 82 ILE A N 1
ATOM 588 C CA . ILE A 1 82 ? -16.504 -2.938 1.454 1.00 97.00 82 ILE A CA 1
ATOM 589 C C . ILE A 1 82 ? -16.516 -4.297 0.747 1.00 97.00 82 ILE A C 1
ATOM 591 O O . ILE A 1 82 ? -15.899 -5.253 1.213 1.00 97.00 82 ILE A O 1
ATOM 595 N N . ASN A 1 83 ? -17.213 -4.389 -0.388 1.00 97.88 83 ASN A N 1
ATOM 596 C CA . ASN A 1 83 ? -17.209 -5.595 -1.221 1.00 97.88 83 ASN A CA 1
ATOM 597 C C . ASN A 1 83 ? -15.974 -5.609 -2.128 1.00 97.88 83 ASN A C 1
ATOM 599 O O . ASN A 1 83 ? -15.646 -4.590 -2.737 1.00 97.88 83 ASN A O 1
ATOM 603 N N . THR A 1 84 ? -15.341 -6.770 -2.276 1.00 97.50 84 THR A N 1
ATOM 604 C CA . THR A 1 84 ? -14.150 -6.946 -3.114 1.00 97.50 84 THR A CA 1
ATOM 605 C C . THR A 1 84 ? -14.476 -7.652 -4.434 1.00 97.50 84 THR A C 1
ATOM 607 O O . THR A 1 84 ? -15.585 -8.153 -4.656 1.00 97.50 84 THR A O 1
ATOM 610 N N . ARG A 1 85 ? -13.510 -7.695 -5.360 1.00 96.38 85 ARG A N 1
ATOM 611 C CA . ARG A 1 85 ? -13.702 -8.278 -6.698 1.00 96.38 85 ARG A CA 1
ATOM 612 C C . ARG A 1 85 ? -14.009 -9.778 -6.650 1.00 96.38 85 ARG A C 1
ATOM 614 O O . ARG A 1 85 ? -14.721 -10.271 -7.530 1.00 96.38 85 ARG A O 1
ATOM 621 N N . SER A 1 86 ? -13.494 -10.497 -5.667 1.00 95.44 86 SER A N 1
ATOM 622 C CA . SER A 1 86 ? -13.723 -11.920 -5.430 1.00 95.44 86 SER A CA 1
ATOM 623 C C . SER A 1 86 ? -15.124 -12.213 -4.881 1.00 95.44 86 SER A C 1
ATOM 625 O O . SER A 1 86 ? -15.516 -13.375 -4.802 1.00 95.44 86 SER A O 1
ATOM 627 N N . GLY A 1 87 ? -15.908 -11.176 -4.555 1.00 96.12 87 GLY A N 1
ATOM 628 C CA . GLY A 1 87 ? -17.217 -11.306 -3.914 1.00 96.12 87 GLY A CA 1
ATOM 629 C C . GLY A 1 87 ? -17.135 -11.478 -2.396 1.00 96.12 87 GLY A C 1
ATOM 630 O O . GLY A 1 87 ? -18.148 -11.795 -1.775 1.00 96.12 87 GLY A O 1
ATOM 631 N N . LYS A 1 88 ? -15.949 -11.280 -1.807 1.00 95.94 88 LYS A N 1
ATOM 632 C CA . LYS A 1 88 ? -15.735 -11.223 -0.358 1.00 95.94 88 LYS A CA 1
ATOM 633 C C . LYS A 1 88 ? -15.963 -9.803 0.172 1.00 95.94 88 LYS A C 1
ATOM 635 O O . LYS A 1 88 ? -16.332 -8.886 -0.567 1.00 95.94 88 LYS A O 1
ATOM 640 N N . GLN A 1 89 ? -15.755 -9.643 1.473 1.00 96.81 89 GLN A N 1
ATOM 641 C CA . GLN A 1 89 ? -15.783 -8.367 2.166 1.00 96.81 89 GLN A CA 1
ATOM 642 C C . GLN A 1 89 ? -14.507 -8.178 2.977 1.00 96.81 89 GLN A C 1
ATOM 644 O O . GLN A 1 89 ? -13.952 -9.147 3.483 1.00 96.81 89 GLN A O 1
ATOM 649 N N . ILE A 1 90 ? -14.084 -6.926 3.110 1.00 97.25 90 ILE A N 1
ATOM 650 C CA . ILE A 1 90 ? -12.989 -6.516 3.989 1.00 97.25 90 ILE A CA 1
ATOM 651 C C . ILE A 1 90 ? -13.335 -5.173 4.617 1.00 97.25 90 ILE A C 1
ATOM 653 O O . ILE A 1 90 ? -13.967 -4.341 3.967 1.00 97.25 90 ILE A O 1
ATOM 657 N N . THR A 1 91 ? -12.917 -4.955 5.859 1.00 97.25 91 THR A N 1
ATOM 658 C CA . THR A 1 91 ? -13.039 -3.673 6.559 1.00 97.25 91 THR A CA 1
ATOM 659 C C . THR A 1 91 ? -11.692 -2.955 6.483 1.00 97.25 91 THR A C 1
ATOM 661 O O . THR A 1 91 ? -10.798 -3.297 7.244 1.00 97.25 91 THR A O 1
ATOM 664 N N . PRO A 1 92 ? -11.480 -1.970 5.587 1.00 95.94 92 PRO A N 1
ATOM 665 C CA . PRO A 1 92 ? -10.136 -1.433 5.350 1.00 95.94 92 PRO A CA 1
ATOM 666 C C . PRO A 1 92 ? -9.476 -0.810 6.584 1.00 95.94 92 PRO A C 1
ATOM 668 O O . PRO A 1 92 ? -8.267 -0.863 6.745 1.00 95.94 92 PRO A O 1
ATOM 671 N N . LEU A 1 93 ? -10.264 -0.224 7.481 1.00 94.56 93 LEU A N 1
ATOM 672 C CA . LEU A 1 93 ? -9.737 0.421 8.686 1.00 94.56 93 LEU A CA 1
ATOM 673 C C . LEU A 1 93 ? -9.473 -0.564 9.839 1.00 94.56 93 LEU A C 1
ATOM 675 O O . LEU A 1 93 ? -8.782 -0.203 10.788 1.00 94.56 93 LEU A O 1
ATOM 679 N N . GLU A 1 94 ? -9.957 -1.802 9.718 1.00 94.31 94 GLU A N 1
ATOM 680 C CA . GLU A 1 94 ? -9.744 -2.944 10.623 1.00 94.31 94 GLU A CA 1
ATOM 681 C C . GLU A 1 94 ? -9.528 -4.212 9.776 1.00 94.31 94 GLU A C 1
ATOM 683 O O . GLU A 1 94 ? -10.414 -5.067 9.685 1.00 94.31 94 GLU A O 1
ATOM 688 N N . PRO A 1 95 ? -8.400 -4.295 9.051 1.00 96.25 95 PRO A N 1
ATOM 689 C CA . PRO A 1 95 ? -8.194 -5.354 8.078 1.00 96.25 95 PRO A CA 1
ATOM 690 C C . PRO A 1 95 ? -7.900 -6.685 8.770 1.00 96.25 95 PRO A C 1
ATOM 692 O O . PRO A 1 95 ? -6.968 -6.787 9.563 1.00 96.25 95 PRO A O 1
ATOM 695 N N . ASP A 1 96 ? -8.681 -7.703 8.421 1.00 96.88 96 ASP A N 1
ATOM 696 C CA . ASP A 1 96 ? -8.403 -9.104 8.737 1.00 96.88 96 ASP A CA 1
ATOM 697 C C . ASP A 1 96 ? -7.440 -9.673 7.675 1.00 96.88 96 ASP A C 1
ATOM 699 O O . ASP A 1 96 ? -7.815 -9.687 6.494 1.00 96.88 96 ASP A O 1
ATOM 703 N N . PRO A 1 97 ? -6.224 -10.127 8.045 1.00 97.31 97 PRO A N 1
ATOM 704 C CA . PRO A 1 97 ? -5.275 -10.726 7.108 1.00 97.31 97 PRO A CA 1
ATOM 705 C C . PRO A 1 97 ? -5.877 -11.870 6.279 1.00 97.31 97 PRO A C 1
ATOM 707 O O . PRO A 1 97 ? -5.642 -11.936 5.073 1.00 97.31 97 PRO A O 1
ATOM 710 N N . ASP A 1 98 ? -6.741 -12.703 6.869 1.00 96.44 98 ASP A N 1
ATOM 711 C CA . ASP A 1 98 ? -7.354 -13.855 6.187 1.00 96.44 98 ASP A CA 1
ATOM 712 C C . ASP A 1 98 ? -8.373 -13.436 5.104 1.00 96.44 98 ASP A C 1
ATOM 714 O O . ASP A 1 98 ? -8.740 -14.217 4.212 1.00 96.44 98 ASP A O 1
ATOM 718 N N . ALA A 1 99 ? -8.852 -12.188 5.159 1.00 96.38 99 ALA A N 1
ATOM 719 C CA . ALA A 1 99 ? -9.756 -11.614 4.167 1.00 96.38 99 ALA A CA 1
ATOM 720 C C . ALA A 1 99 ? -9.020 -11.006 2.959 1.00 96.38 99 ALA A C 1
ATOM 722 O O . ALA A 1 99 ? -9.664 -10.710 1.945 1.00 96.38 99 ALA A O 1
ATOM 723 N N . ILE A 1 100 ? -7.696 -10.826 3.035 1.00 97.88 100 ILE A N 1
ATOM 724 C CA . ILE A 1 100 ? -6.889 -10.227 1.970 1.00 97.88 100 ILE A CA 1
ATOM 725 C C . ILE A 1 100 ? -6.641 -11.260 0.869 1.00 97.88 100 ILE A C 1
ATOM 727 O O . ILE A 1 100 ? -6.183 -12.372 1.104 1.00 97.88 100 ILE A O 1
ATOM 731 N N . VAL A 1 101 ? -6.961 -10.885 -0.370 1.00 97.44 101 VAL A N 1
ATOM 732 C CA . VAL A 1 101 ? -6.860 -11.769 -1.538 1.00 97.44 101 VAL A CA 1
ATOM 733 C C . VAL A 1 101 ? -6.011 -11.110 -2.617 1.00 97.44 101 VAL A C 1
ATOM 735 O O . VAL A 1 101 ? -6.266 -9.970 -3.019 1.00 97.44 101 VAL A O 1
ATOM 738 N N . LEU A 1 102 ? -5.023 -11.843 -3.131 1.00 98.19 102 LEU A N 1
ATOM 739 C CA . LEU A 1 102 ? -4.093 -11.354 -4.148 1.00 98.19 102 LEU A CA 1
ATOM 740 C C . LEU A 1 102 ? -4.813 -10.904 -5.426 1.00 98.19 102 LEU A C 1
ATOM 742 O O . LEU A 1 102 ? -4.478 -9.870 -6.005 1.00 98.19 102 LEU A O 1
ATOM 746 N N . GLU A 1 103 ? -5.840 -11.632 -5.867 1.00 97.44 103 GLU A N 1
ATOM 747 C CA . GLU A 1 103 ? -6.613 -11.280 -7.059 1.00 97.44 103 GLU A CA 1
ATOM 748 C C . GLU A 1 103 ? -7.420 -9.991 -6.899 1.00 97.44 103 GLU A C 1
ATOM 750 O O . GLU A 1 103 ? -7.673 -9.315 -7.908 1.00 97.44 103 GLU A O 1
ATOM 755 N N . ASP A 1 104 ? -7.827 -9.663 -5.669 1.00 98.25 104 ASP A N 1
ATOM 756 C CA . ASP A 1 104 ? -8.531 -8.422 -5.344 1.00 98.25 104 ASP A CA 1
ATOM 757 C C . ASP A 1 104 ? -7.568 -7.238 -5.426 1.00 98.25 104 ASP A C 1
ATOM 759 O O . ASP A 1 104 ? -7.870 -6.266 -6.126 1.00 98.25 104 ASP A O 1
ATOM 763 N N . ILE A 1 105 ? -6.370 -7.380 -4.845 1.00 98.62 105 ILE A N 1
ATOM 764 C CA . ILE A 1 105 ? -5.272 -6.409 -4.961 1.00 98.62 105 ILE A CA 1
ATOM 765 C C . ILE A 1 105 ? -4.920 -6.197 -6.437 1.00 98.62 105 ILE A C 1
ATOM 767 O O . ILE A 1 105 ? -5.033 -5.088 -6.960 1.00 98.62 105 ILE A O 1
ATOM 771 N N . ALA A 1 106 ? -4.590 -7.272 -7.158 1.00 98.31 106 ALA A N 1
ATOM 772 C CA . ALA A 1 106 ? -4.211 -7.207 -8.565 1.00 98.31 106 ALA A CA 1
ATOM 773 C C . ALA A 1 106 ? -5.302 -6.555 -9.427 1.00 98.31 106 ALA A C 1
ATOM 775 O O . ALA A 1 106 ? -5.005 -5.816 -10.368 1.00 98.31 106 ALA A O 1
ATOM 776 N N . HIS A 1 107 ? -6.580 -6.823 -9.136 1.00 98.06 107 HIS A N 1
ATOM 777 C CA . HIS A 1 107 ? -7.685 -6.187 -9.843 1.00 98.06 107 HIS A CA 1
ATOM 778 C C . HIS A 1 107 ? -7.773 -4.690 -9.553 1.00 98.06 107 HIS A C 1
ATOM 780 O O . HIS A 1 107 ? -7.829 -3.911 -10.503 1.00 98.06 107 HIS A O 1
ATOM 786 N N . ALA A 1 108 ? -7.799 -4.289 -8.284 1.00 98.31 108 ALA A N 1
ATOM 787 C CA . ALA A 1 108 ? -7.958 -2.893 -7.899 1.00 98.31 108 ALA A CA 1
ATOM 788 C C . ALA A 1 108 ? -6.775 -2.041 -8.383 1.00 98.31 108 ALA A C 1
ATOM 790 O O . ALA A 1 108 ? -6.988 -1.079 -9.122 1.00 98.31 108 ALA A O 1
ATOM 791 N N . LEU A 1 109 ? -5.535 -2.461 -8.103 1.00 98.50 109 LEU A N 1
ATOM 792 C CA . LEU A 1 109 ? -4.321 -1.739 -8.510 1.00 98.50 109 LEU A CA 1
ATOM 793 C C . LEU A 1 109 ? -4.193 -1.588 -10.034 1.00 98.50 109 LEU A C 1
ATOM 795 O O . LEU A 1 109 ? -3.578 -0.645 -10.528 1.00 98.50 109 LEU A O 1
ATOM 799 N N . SER A 1 110 ? -4.796 -2.493 -10.809 1.00 97.56 110 SER A N 1
ATOM 800 C CA . SER A 1 110 ? -4.816 -2.395 -12.276 1.00 97.56 110 SER A CA 1
ATOM 801 C C . SER A 1 110 ? -5.820 -1.381 -12.822 1.00 97.56 110 SER A C 1
ATOM 803 O O . SER A 1 110 ? -5.739 -1.031 -13.998 1.00 97.56 110 SER A O 1
ATOM 805 N N . ASN A 1 111 ? -6.775 -0.939 -12.002 1.00 96.56 111 ASN A N 1
ATOM 806 C CA . ASN A 1 111 ? -7.776 0.070 -12.355 1.00 96.56 111 ASN A CA 1
ATOM 807 C C . ASN A 1 111 ? -7.469 1.448 -11.744 1.00 96.56 111 ASN A C 1
ATOM 809 O O . ASN A 1 111 ? -8.046 2.443 -12.182 1.00 96.56 111 ASN A O 1
ATOM 813 N N . LEU A 1 112 ? -6.568 1.521 -10.762 1.00 96.88 112 LEU A N 1
ATOM 814 C CA . LEU A 1 112 ? -6.110 2.774 -10.170 1.00 96.88 112 LEU A CA 1
ATOM 815 C C . LEU A 1 112 ? -5.013 3.395 -11.029 1.00 96.88 112 LEU A C 1
ATOM 817 O O . LEU A 1 112 ? -4.035 2.732 -11.369 1.00 96.88 112 LEU A O 1
ATOM 821 N N . SER A 1 113 ? -5.182 4.668 -11.382 1.00 95.81 113 SER A N 1
ATOM 822 C CA . SER A 1 113 ? -4.146 5.431 -12.075 1.00 95.81 113 SER A CA 1
ATOM 823 C C . SER A 1 113 ? -3.250 6.113 -11.060 1.00 95.81 113 SER A C 1
ATOM 825 O O . SER A 1 113 ? -3.762 6.869 -10.238 1.00 95.81 113 SER A O 1
ATOM 827 N N . ARG A 1 114 ? -1.935 5.975 -11.228 1.00 95.44 114 ARG A N 1
ATOM 828 C CA . ARG A 1 114 ? -0.965 6.833 -10.552 1.00 95.44 114 ARG A CA 1
ATOM 829 C C . ARG A 1 114 ? -1.156 8.292 -10.931 1.00 95.44 114 ARG A C 1
ATOM 831 O O . ARG A 1 114 ? -1.758 8.625 -11.967 1.00 95.44 114 ARG A O 1
ATOM 838 N N . PHE A 1 115 ? -0.609 9.158 -10.085 1.00 94.81 115 PHE A N 1
ATOM 839 C CA . PHE A 1 115 ? -0.622 10.612 -10.246 1.00 94.81 115 PHE A CA 1
ATOM 840 C C . PHE A 1 115 ? -2.035 11.197 -10.283 1.00 94.81 115 PHE A C 1
ATOM 842 O O . PHE A 1 115 ? -2.268 12.203 -10.960 1.00 94.81 115 PHE A O 1
ATOM 849 N N . ALA A 1 116 ? -2.997 10.538 -9.625 1.00 94.75 116 ALA A N 1
ATOM 850 C CA . ALA A 1 116 ? -4.416 10.885 -9.704 1.00 94.75 116 ALA A CA 1
ATOM 851 C C . ALA A 1 116 ? -4.921 11.060 -11.157 1.00 94.75 116 ALA A C 1
ATOM 853 O O . ALA A 1 116 ? -5.766 11.913 -11.445 1.00 94.75 116 ALA A O 1
ATOM 854 N N . GLY A 1 117 ? -4.356 10.296 -12.101 1.00 94.56 117 GLY A N 1
ATOM 855 C CA . GLY A 1 117 ? -4.718 10.347 -13.520 1.00 94.56 117 GLY A CA 1
ATOM 856 C C . GLY A 1 117 ? -4.229 11.575 -14.295 1.00 94.56 117 GLY A C 1
ATOM 857 O O . GLY A 1 117 ? -4.652 11.759 -15.434 1.00 94.56 117 GLY A O 1
ATOM 858 N N . GLN A 1 118 ? -3.356 12.408 -13.719 1.00 95.19 118 GLN A N 1
ATOM 859 C CA . GLN A 1 118 ? -2.843 13.627 -14.367 1.00 95.19 118 GLN A CA 1
ATOM 860 C C . GLN A 1 118 ? -1.645 13.382 -15.294 1.00 95.19 118 GLN A C 1
ATOM 862 O O . GLN A 1 118 ? -1.233 14.287 -16.020 1.00 95.19 118 GLN A O 1
ATOM 867 N N . GLY A 1 119 ? -1.064 12.178 -15.265 1.00 91.88 119 GLY A N 1
ATOM 868 C CA . GLY A 1 119 ? 0.008 11.804 -16.182 1.00 91.88 119 GLY A CA 1
ATOM 869 C C . GLY A 1 119 ? -0.449 11.873 -17.642 1.00 91.88 119 GLY A C 1
ATOM 870 O O . GLY A 1 119 ? -1.636 11.750 -17.946 1.00 91.88 119 GLY A O 1
ATOM 871 N N . ARG A 1 120 ? 0.501 12.022 -18.575 1.00 91.31 120 ARG A N 1
ATOM 872 C CA . ARG A 1 120 ? 0.208 12.093 -20.026 1.00 91.31 120 ARG A CA 1
ATOM 873 C C . ARG A 1 120 ? -0.649 10.936 -20.573 1.00 91.31 120 ARG A C 1
ATOM 875 O O . ARG A 1 120 ? -1.263 11.065 -21.628 1.00 91.31 120 ARG A O 1
ATOM 882 N N . GLU A 1 121 ? -0.659 9.801 -19.880 1.00 89.50 121 GLU A N 1
ATOM 883 C CA . GLU A 1 121 ? -1.438 8.606 -20.187 1.00 89.50 121 GLU A CA 1
ATOM 884 C C . GLU A 1 121 ? -1.820 7.883 -18.890 1.00 89.50 121 GLU A C 1
ATOM 886 O O . GLU A 1 121 ? -1.277 8.181 -17.826 1.00 89.50 121 GLU A O 1
ATOM 891 N N . PHE A 1 122 ? -2.764 6.942 -18.981 1.00 92.12 122 PHE A N 1
ATOM 892 C CA . PHE A 1 122 ? -3.121 6.102 -17.840 1.00 92.12 122 PHE A CA 1
ATOM 893 C C . PHE A 1 122 ? -1.939 5.209 -17.479 1.00 92.12 122 PHE A C 1
ATOM 895 O O . PHE A 1 122 ? -1.424 4.488 -18.332 1.00 92.12 122 PHE A O 1
ATOM 902 N N . TYR A 1 123 ? -1.547 5.238 -16.212 1.00 92.88 123 TYR A N 1
ATOM 903 C CA . TYR A 1 123 ? -0.469 4.413 -15.700 1.00 92.88 123 TYR A CA 1
ATOM 904 C C . TYR A 1 123 ? -0.931 3.738 -14.417 1.00 92.88 123 TYR A C 1
ATOM 906 O O . TYR A 1 123 ? -1.178 4.403 -13.415 1.00 92.88 123 TYR A O 1
ATOM 914 N N . ALA A 1 124 ? -1.133 2.424 -14.489 1.00 96.44 124 ALA A N 1
ATOM 915 C CA . ALA A 1 124 ? -1.720 1.663 -13.397 1.00 96.44 124 ALA A CA 1
ATOM 916 C C . ALA A 1 124 ? -0.753 1.514 -12.216 1.00 96.44 124 ALA A C 1
ATOM 918 O O . ALA A 1 124 ? 0.424 1.217 -12.433 1.00 96.44 124 ALA A O 1
ATOM 919 N N . VAL A 1 125 ? -1.265 1.580 -10.985 1.00 98.00 125 VAL A N 1
ATOM 920 C CA . VAL A 1 125 ? -0.488 1.260 -9.770 1.00 98.00 125 VAL A CA 1
ATOM 921 C C . VAL A 1 125 ? 0.111 -0.149 -9.856 1.00 98.00 125 VAL A C 1
ATOM 923 O O . VAL A 1 125 ? 1.275 -0.361 -9.536 1.00 98.00 125 VAL A O 1
ATOM 926 N N . ALA A 1 126 ? -0.623 -1.112 -10.421 1.00 98.00 126 ALA A N 1
ATOM 927 C CA . ALA A 1 126 ? -0.115 -2.471 -10.628 1.00 98.00 126 ALA A CA 1
ATOM 928 C C . ALA A 1 126 ? 1.178 -2.534 -11.471 1.00 98.00 126 ALA A C 1
ATOM 930 O O . ALA A 1 126 ? 1.988 -3.432 -11.268 1.00 98.00 126 ALA A O 1
ATOM 931 N N . ARG A 1 127 ? 1.404 -1.601 -12.409 1.00 96.12 127 ARG A N 1
ATOM 932 C CA . ARG A 1 127 ? 2.653 -1.562 -13.200 1.00 96.12 127 ARG A CA 1
ATOM 933 C C . ARG A 1 127 ? 3.818 -1.045 -12.397 1.00 96.12 127 ARG A C 1
ATOM 935 O O . ARG A 1 127 ? 4.907 -1.596 -12.503 1.00 96.12 127 ARG A O 1
ATOM 942 N N . HIS A 1 128 ? 3.560 -0.003 -11.623 1.00 97.50 128 HIS A N 1
ATOM 943 C CA . HIS A 1 128 ? 4.526 0.550 -10.700 1.00 97.50 128 HIS A CA 1
ATOM 944 C C . HIS A 1 128 ? 4.999 -0.518 -9.713 1.00 97.50 128 HIS A C 1
ATOM 946 O O . HIS A 1 128 ? 6.191 -0.792 -9.645 1.00 97.50 128 HIS A O 1
ATOM 952 N N . ALA A 1 129 ? 4.070 -1.239 -9.080 1.00 98.44 129 ALA A N 1
ATOM 953 C CA . ALA A 1 129 ? 4.396 -2.344 -8.183 1.00 98.44 129 ALA A CA 1
ATOM 954 C C . ALA A 1 129 ? 5.262 -3.434 -8.853 1.00 98.44 129 ALA A C 1
ATOM 956 O O . ALA A 1 129 ? 6.233 -3.925 -8.276 1.00 98.44 129 ALA A O 1
ATOM 957 N N . VAL A 1 130 ? 4.967 -3.794 -10.110 1.00 98.44 130 VAL A N 1
ATOM 958 C CA . VAL A 1 130 ? 5.813 -4.731 -10.873 1.00 98.44 130 VAL A CA 1
ATOM 959 C C . VAL A 1 130 ? 7.191 -4.131 -11.166 1.00 98.44 130 VAL A C 1
ATOM 961 O O . VAL A 1 130 ? 8.187 -4.847 -11.072 1.00 98.44 130 VAL A O 1
ATOM 964 N N . HIS A 1 131 ? 7.276 -2.845 -11.520 1.00 97.88 131 HIS A N 1
ATOM 965 C CA . HIS A 1 131 ? 8.548 -2.157 -11.760 1.00 97.88 131 HIS A CA 1
ATOM 966 C C . HIS A 1 131 ? 9.405 -2.155 -10.492 1.00 97.88 131 HIS A C 1
ATOM 968 O O . HIS A 1 131 ? 10.539 -2.620 -10.551 1.00 97.88 131 HIS A O 1
ATOM 974 N N . VAL A 1 132 ? 8.846 -1.760 -9.347 1.00 98.69 132 VAL A N 1
ATOM 975 C CA . VAL A 1 132 ? 9.521 -1.812 -8.041 1.00 98.69 132 VAL A CA 1
ATOM 976 C C . VAL A 1 132 ? 10.027 -3.227 -7.752 1.00 98.69 132 VAL A C 1
ATOM 978 O O . VAL A 1 132 ? 11.216 -3.417 -7.516 1.00 98.69 132 VAL A O 1
ATOM 981 N N . SER A 1 133 ? 9.176 -4.252 -7.871 1.00 98.69 133 SER A N 1
ATOM 982 C CA . SER A 1 133 ? 9.573 -5.652 -7.646 1.00 98.69 133 SER A CA 1
ATOM 983 C C . SER A 1 133 ? 10.720 -6.136 -8.552 1.00 98.69 133 SER A C 1
ATOM 985 O O . SER A 1 133 ? 11.580 -6.902 -8.108 1.00 98.69 133 SER A O 1
ATOM 987 N N . ARG A 1 134 ? 10.742 -5.718 -9.824 1.00 98.50 134 ARG A N 1
ATOM 988 C CA . ARG A 1 134 ? 11.809 -6.057 -10.783 1.00 98.50 134 ARG A CA 1
ATOM 989 C C . ARG A 1 134 ? 13.101 -5.293 -10.512 1.00 98.50 134 ARG A C 1
ATOM 991 O O . ARG A 1 134 ? 14.173 -5.876 -10.618 1.00 98.50 134 ARG A O 1
ATOM 998 N N . GLU A 1 135 ? 13.006 -4.022 -10.138 1.00 98.44 135 GLU A N 1
ATOM 999 C CA . GLU A 1 135 ? 14.169 -3.210 -9.772 1.00 98.44 135 GLU A CA 1
ATOM 1000 C C . GLU A 1 135 ? 14.825 -3.741 -8.483 1.00 98.44 135 GLU A C 1
ATOM 1002 O O . GLU A 1 135 ? 16.045 -3.867 -8.416 1.00 98.44 135 GLU A O 1
ATOM 1007 N N . VAL A 1 136 ? 14.029 -4.160 -7.490 1.00 98.69 136 VAL A N 1
ATOM 1008 C CA . VAL A 1 136 ? 14.535 -4.846 -6.285 1.00 98.69 136 VAL A CA 1
ATOM 1009 C C . VAL A 1 136 ? 15.272 -6.143 -6.649 1.00 98.69 136 VAL A C 1
ATOM 1011 O O . VAL A 1 136 ? 16.327 -6.427 -6.087 1.00 98.69 136 VAL A O 1
ATOM 1014 N N . GLU A 1 137 ? 14.743 -6.929 -7.592 1.00 98.50 137 GLU A N 1
ATOM 1015 C CA . GLU A 1 137 ? 15.358 -8.182 -8.058 1.00 98.50 137 GLU A CA 1
ATOM 1016 C C . GLU A 1 137 ? 16.729 -7.954 -8.708 1.00 98.50 137 GLU A C 1
ATOM 1018 O O . GLU A 1 137 ? 17.695 -8.622 -8.333 1.00 98.50 137 GLU A O 1
ATOM 1023 N N . VAL A 1 138 ? 16.851 -6.998 -9.637 1.00 98.12 138 VAL A N 1
ATOM 1024 C CA . VAL A 1 138 ? 18.140 -6.719 -10.304 1.00 98.12 138 VAL A CA 1
ATOM 1025 C C . VAL A 1 138 ? 19.179 -6.138 -9.340 1.00 98.12 138 VAL A C 1
ATOM 1027 O O . VAL A 1 138 ? 20.351 -6.501 -9.430 1.00 98.12 138 VAL A O 1
ATOM 1030 N N . ARG A 1 139 ? 18.738 -5.386 -8.320 1.00 97.50 139 ARG A N 1
ATOM 1031 C CA . ARG A 1 139 ? 19.580 -4.900 -7.212 1.00 97.50 139 ARG A CA 1
ATOM 1032 C C . ARG A 1 139 ? 19.925 -5.973 -6.174 1.00 97.50 139 ARG A C 1
ATOM 1034 O O . ARG A 1 139 ? 20.439 -5.657 -5.104 1.00 97.50 139 ARG A O 1
ATOM 1041 N N . SER A 1 140 ? 19.678 -7.250 -6.479 1.00 97.44 140 SER A N 1
ATOM 1042 C CA . SER A 1 140 ? 19.980 -8.395 -5.608 1.00 97.44 140 SER A CA 1
ATOM 1043 C C . SER A 1 140 ? 19.231 -8.391 -4.267 1.00 97.44 140 SER A C 1
ATOM 1045 O O . SER A 1 140 ? 19.713 -8.962 -3.287 1.00 97.44 140 SER A O 1
ATOM 1047 N N . GLY A 1 141 ? 18.043 -7.779 -4.213 1.00 98.00 141 GLY A N 1
ATOM 1048 C CA . GLY A 1 141 ? 17.169 -7.829 -3.044 1.00 98.00 141 GLY A CA 1
ATOM 1049 C C . GLY A 1 141 ? 16.721 -9.253 -2.710 1.00 98.00 141 GLY A C 1
ATOM 1050 O O . GLY A 1 141 ? 16.580 -10.108 -3.592 1.00 98.00 1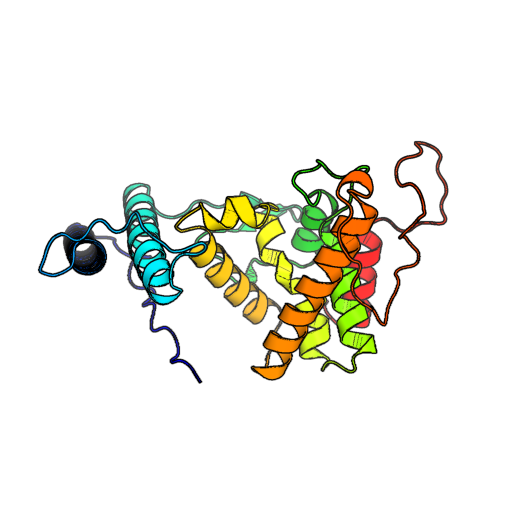41 GLY A O 1
ATOM 1051 N N . SER A 1 142 ? 16.484 -9.520 -1.423 1.00 98.31 142 SER A N 1
ATOM 1052 C CA . SER A 1 142 ? 16.053 -10.841 -0.955 1.00 98.31 142 SER A CA 1
ATOM 1053 C C . SER A 1 142 ? 14.702 -11.257 -1.569 1.00 98.31 142 SER A C 1
ATOM 1055 O O . SER A 1 142 ? 13.925 -10.400 -1.997 1.00 98.31 142 SER A O 1
ATOM 1057 N N . PRO A 1 143 ? 14.345 -12.556 -1.578 1.00 98.06 143 PRO A N 1
ATOM 1058 C CA . PRO A 1 143 ? 13.014 -12.984 -2.013 1.00 98.06 143 PRO A CA 1
ATOM 1059 C C . PRO A 1 143 ? 11.869 -12.293 -1.251 1.00 98.06 143 PRO A C 1
ATOM 1061 O O . PRO A 1 143 ? 10.834 -11.994 -1.844 1.00 98.06 143 PRO A O 1
ATOM 1064 N N . ALA A 1 144 ? 12.062 -11.994 0.041 1.00 98.12 144 ALA A N 1
ATOM 1065 C CA . ALA A 1 144 ? 11.092 -11.246 0.840 1.00 98.12 144 ALA A CA 1
ATOM 1066 C C . ALA A 1 144 ? 10.976 -9.790 0.359 1.00 98.12 144 ALA A C 1
ATOM 1068 O O . ALA A 1 144 ? 9.861 -9.316 0.147 1.00 98.12 144 ALA A O 1
ATOM 1069 N N . ALA A 1 145 ? 12.101 -9.117 0.083 1.00 98.62 145 ALA A N 1
ATOM 1070 C CA . ALA A 1 145 ? 12.108 -7.772 -0.496 1.00 98.62 145 ALA A CA 1
ATOM 1071 C C . ALA A 1 145 ? 11.436 -7.729 -1.874 1.00 98.62 145 ALA A C 1
ATOM 1073 O O . ALA A 1 145 ? 10.690 -6.804 -2.163 1.00 98.62 145 ALA A O 1
ATOM 1074 N N . GLN A 1 146 ? 11.649 -8.733 -2.729 1.00 98.62 146 GLN A N 1
ATOM 1075 C CA . GLN A 1 146 ? 11.029 -8.782 -4.060 1.00 98.62 146 GLN A CA 1
ATOM 1076 C C . GLN A 1 146 ? 9.502 -8.941 -3.991 1.00 98.62 146 GLN A C 1
ATOM 1078 O O . GLN A 1 146 ? 8.783 -8.308 -4.771 1.00 98.62 146 GLN A O 1
ATOM 1083 N N . ARG A 1 147 ? 9.010 -9.767 -3.053 1.00 98.75 147 ARG A N 1
ATOM 1084 C CA . ARG A 1 147 ? 7.576 -9.918 -2.745 1.00 98.75 147 ARG A CA 1
ATOM 1085 C C . ARG A 1 147 ? 6.991 -8.637 -2.169 1.00 98.75 147 ARG A C 1
ATOM 1087 O O . ARG A 1 147 ? 5.947 -8.194 -2.636 1.00 98.75 147 ARG A O 1
ATOM 1094 N N . TRP A 1 148 ? 7.685 -8.012 -1.218 1.00 98.69 148 TRP A N 1
ATOM 1095 C CA . TRP A 1 148 ? 7.261 -6.731 -0.660 1.00 98.69 148 TRP A CA 1
ATOM 1096 C C . TRP A 1 148 ? 7.269 -5.623 -1.708 1.00 98.69 148 TRP A C 1
ATOM 1098 O O . TRP A 1 148 ? 6.301 -4.888 -1.800 1.00 98.69 148 TRP A O 1
ATOM 1108 N N . GLY A 1 149 ? 8.256 -5.577 -2.601 1.00 98.69 149 GLY A N 1
ATOM 1109 C CA . GLY A 1 149 ? 8.265 -4.648 -3.729 1.00 98.69 149 GLY A CA 1
ATOM 1110 C C . GLY A 1 149 ? 7.023 -4.767 -4.619 1.00 98.69 149 GLY A C 1
ATOM 1111 O O . 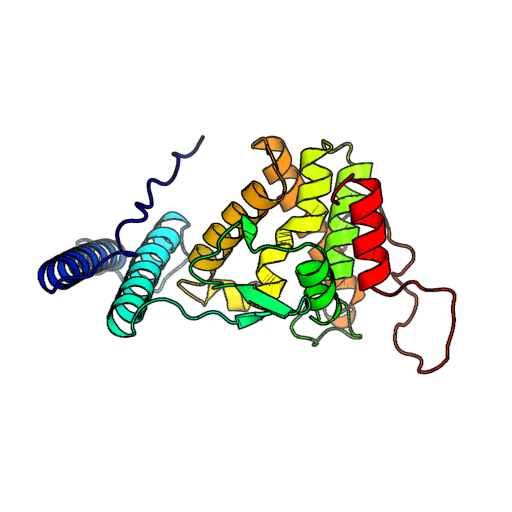GLY A 1 149 ? 6.536 -3.757 -5.113 1.00 98.69 149 GLY A O 1
ATOM 1112 N N . LEU A 1 150 ? 6.446 -5.966 -4.773 1.00 98.81 150 LEU A N 1
ATOM 1113 C CA . LEU A 1 150 ? 5.181 -6.150 -5.498 1.00 98.81 150 LEU A CA 1
ATOM 1114 C C . LEU A 1 150 ? 3.943 -5.753 -4.667 1.00 98.81 150 LEU A C 1
ATOM 1116 O O . LEU A 1 150 ? 2.930 -5.356 -5.235 1.00 98.81 150 LEU A O 1
ATOM 1120 N N . LEU A 1 151 ? 4.001 -5.883 -3.340 1.00 98.69 151 LEU A N 1
ATOM 1121 C CA . LEU A 1 151 ? 2.859 -5.716 -2.431 1.00 98.69 151 LEU A CA 1
ATOM 1122 C C . LEU A 1 151 ? 2.894 -4.425 -1.590 1.00 98.69 151 LEU A C 1
ATOM 1124 O O . LEU A 1 151 ? 1.965 -4.199 -0.819 1.00 98.69 151 LEU A O 1
ATOM 1128 N N . HIS A 1 152 ? 3.911 -3.572 -1.728 1.00 98.19 152 HIS A N 1
ATOM 1129 C CA . HIS A 1 152 ? 4.092 -2.382 -0.885 1.00 98.19 152 HIS A CA 1
ATOM 1130 C C . HIS A 1 152 ? 2.914 -1.393 -0.989 1.00 98.19 152 HIS A C 1
ATOM 1132 O O . HIS A 1 152 ? 2.464 -0.865 0.028 1.00 98.19 152 HIS A O 1
ATOM 1138 N N . ASP A 1 153 ? 2.347 -1.254 -2.193 1.00 97.94 153 ASP A N 1
ATOM 1139 C CA . ASP A 1 153 ? 1.156 -0.445 -2.493 1.00 97.94 153 ASP A CA 1
ATOM 1140 C C . ASP A 1 153 ? -0.166 -1.237 -2.374 1.00 97.94 153 ASP A C 1
ATOM 1142 O O . ASP A 1 153 ? -1.226 -0.778 -2.800 1.00 97.94 153 ASP A O 1
ATOM 1146 N N . ALA A 1 154 ? -0.170 -2.449 -1.802 1.00 98.31 154 ALA A N 1
ATOM 1147 C CA . ALA A 1 154 ? -1.387 -3.268 -1.713 1.00 98.31 154 ALA A CA 1
ATOM 1148 C C . ALA A 1 154 ? -2.526 -2.592 -0.928 1.00 98.31 154 ALA A C 1
ATOM 1150 O O . ALA A 1 154 ? -3.697 -2.841 -1.215 1.00 98.31 154 ALA A O 1
ATOM 1151 N N . SER A 1 155 ? -2.207 -1.713 0.026 1.00 97.56 155 SER A N 1
ATOM 1152 C CA . SER A 1 155 ? -3.181 -0.887 0.752 1.00 97.56 155 SER A CA 1
ATOM 1153 C C . SER A 1 155 ? -3.974 0.048 -0.169 1.00 97.56 155 SER A C 1
ATOM 1155 O O . SER A 1 155 ? -5.151 0.312 0.087 1.00 97.56 155 SER A O 1
ATOM 1157 N N . GLU A 1 156 ? -3.390 0.505 -1.281 1.00 97.69 156 GLU A N 1
ATOM 1158 C CA . GLU A 1 156 ? -4.066 1.385 -2.240 1.00 97.69 156 GLU A CA 1
ATOM 1159 C C . GLU A 1 156 ? -5.244 0.697 -2.929 1.00 97.69 156 GLU A C 1
ATOM 1161 O O . GLU A 1 156 ? -6.197 1.362 -3.333 1.00 97.69 156 GLU A O 1
ATOM 1166 N N . ALA A 1 157 ? -5.262 -0.640 -2.986 1.00 97.94 157 ALA A N 1
ATOM 1167 C CA . ALA A 1 157 ? -6.420 -1.391 -3.466 1.00 97.94 157 ALA A CA 1
ATOM 1168 C C . ALA A 1 157 ? -7.702 -1.081 -2.666 1.00 97.94 157 ALA A C 1
ATOM 1170 O O . ALA A 1 157 ? -8.805 -1.255 -3.188 1.00 97.94 157 ALA A O 1
ATOM 1171 N N . TYR A 1 158 ? -7.552 -0.604 -1.426 1.00 97.56 158 TYR A N 1
ATOM 1172 C CA . TYR A 1 158 ? -8.637 -0.353 -0.481 1.00 97.56 158 TYR A CA 1
ATOM 1173 C C . TYR A 1 158 ? -8.765 1.128 -0.085 1.00 97.56 158 TYR A C 1
ATOM 1175 O O . TYR A 1 158 ? -9.851 1.545 0.319 1.00 97.56 158 TYR A O 1
ATOM 1183 N N . PHE A 1 159 ? -7.704 1.929 -0.252 1.00 94.81 159 PHE A N 1
ATOM 1184 C CA . PHE A 1 159 ? -7.692 3.370 0.056 1.00 94.81 159 PHE A CA 1
ATOM 1185 C C . PHE A 1 159 ? -7.553 4.306 -1.156 1.00 94.81 159 PHE A C 1
ATOM 1187 O O . PHE A 1 159 ? -7.752 5.511 -1.002 1.00 94.81 159 PHE A O 1
ATOM 1194 N N . ALA A 1 160 ? -7.319 3.754 -2.352 1.00 93.56 160 ALA A N 1
ATOM 1195 C CA . ALA A 1 160 ? -6.904 4.442 -3.579 1.00 93.56 160 ALA A CA 1
ATOM 1196 C C . ALA A 1 160 ? -5.466 5.008 -3.545 1.00 93.56 160 ALA A C 1
ATOM 1198 O O . ALA A 1 160 ? -4.876 5.181 -2.483 1.00 93.56 160 ALA A O 1
ATOM 1199 N N . ASP A 1 161 ? -4.917 5.300 -4.731 1.00 93.50 161 ASP A N 1
ATOM 1200 C CA . ASP A 1 161 ? -3.654 6.039 -4.897 1.00 93.50 161 ASP A CA 1
ATOM 1201 C C . ASP A 1 161 ? -3.877 7.510 -4.530 1.00 93.50 161 ASP A C 1
ATOM 1203 O O . ASP A 1 161 ? -4.646 8.226 -5.187 1.00 93.50 161 ASP A O 1
ATOM 1207 N N . VAL A 1 162 ? -3.206 7.967 -3.473 1.00 93.44 162 VAL A N 1
ATOM 1208 C CA . VAL A 1 162 ? -3.223 9.370 -3.053 1.00 93.44 162 VAL A CA 1
ATOM 1209 C C . VAL A 1 162 ? -1.840 9.967 -3.298 1.00 93.44 162 VAL A C 1
ATOM 1211 O O . VAL A 1 162 ? -0.889 9.589 -2.610 1.00 93.44 162 VAL A O 1
ATOM 1214 N N . PRO A 1 163 ? -1.705 10.968 -4.195 1.00 91.06 163 PRO A N 1
ATOM 1215 C CA . PRO A 1 163 ? -0.415 11.579 -4.485 1.00 91.06 163 PRO A CA 1
ATOM 1216 C C . PRO A 1 163 ? 0.303 12.052 -3.220 1.00 91.06 163 PRO A C 1
ATOM 1218 O O . PRO A 1 163 ? -0.296 12.714 -2.366 1.00 91.06 163 PRO A O 1
ATOM 1221 N N . ALA A 1 164 ? 1.608 11.784 -3.137 1.00 88.19 164 ALA A N 1
ATOM 1222 C CA . ALA A 1 164 ? 2.414 12.045 -1.944 1.00 88.19 164 ALA A CA 1
ATOM 1223 C C . ALA A 1 164 ? 2.239 13.458 -1.33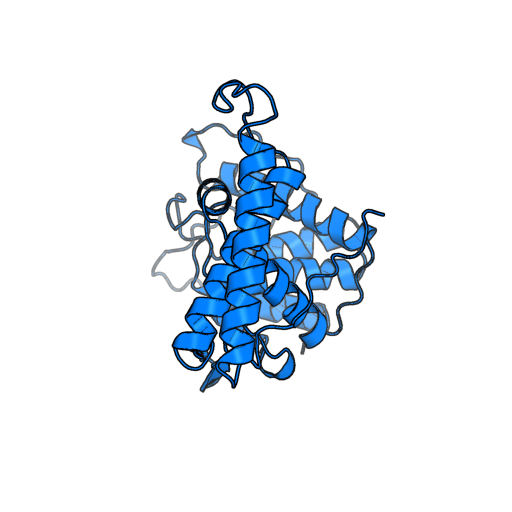3 1.00 88.19 164 ALA A C 1
ATOM 1225 O O . ALA A 1 164 ? 2.105 13.548 -0.110 1.00 88.19 164 ALA A O 1
ATOM 1226 N N . PRO A 1 165 ? 2.161 14.566 -2.108 1.00 87.19 165 PRO A N 1
ATOM 1227 C CA . PRO A 1 165 ? 1.915 15.892 -1.534 1.00 87.19 165 PRO A CA 1
ATOM 1228 C C . PRO A 1 165 ? 0.565 16.016 -0.816 1.00 87.19 165 PRO A C 1
ATOM 1230 O O . PRO A 1 165 ? 0.488 16.675 0.215 1.00 87.19 165 PRO A O 1
ATOM 1233 N N . VAL A 1 166 ? -0.486 15.369 -1.332 1.00 88.81 166 VAL A N 1
ATOM 1234 C CA . VAL A 1 166 ? -1.822 15.364 -0.716 1.00 88.81 166 VAL A CA 1
ATOM 1235 C C . VAL A 1 166 ? -1.821 14.480 0.525 1.00 88.81 166 VAL A C 1
ATOM 1237 O O . VAL A 1 166 ? -2.288 14.907 1.576 1.00 88.81 166 VAL A O 1
ATOM 1240 N N . LYS A 1 167 ? -1.227 13.284 0.434 1.00 87.38 167 LYS A N 1
ATOM 1241 C CA . LYS A 1 167 ? -1.100 12.323 1.542 1.00 87.38 167 LYS A CA 1
ATOM 1242 C C . LYS A 1 167 ? -0.445 12.949 2.779 1.00 87.38 167 LYS A C 1
ATOM 1244 O O . LYS A 1 167 ? -0.917 12.769 3.900 1.00 87.38 167 LYS A O 1
ATOM 1249 N N . ARG A 1 168 ? 0.574 13.794 2.580 1.00 83.81 168 ARG A N 1
ATOM 1250 C CA . ARG A 1 168 ? 1.228 14.575 3.651 1.00 83.81 168 ARG A CA 1
ATOM 1251 C C . ARG A 1 168 ? 0.292 15.546 4.370 1.00 83.81 168 ARG A C 1
ATOM 1253 O O . ARG A 1 168 ? 0.570 15.907 5.506 1.00 83.81 168 ARG A O 1
ATOM 1260 N N . SER A 1 169 ? -0.816 15.953 3.766 1.00 85.38 169 SER A N 1
ATOM 1261 C CA . SER A 1 169 ? -1.808 16.839 4.385 1.00 85.38 169 SER A CA 1
ATOM 1262 C C . SER A 1 169 ? -3.026 16.099 4.953 1.00 85.38 169 SER A C 1
ATOM 1264 O O . SER A 1 169 ? -3.926 16.752 5.472 1.00 85.38 169 SER A O 1
ATOM 1266 N N . LEU A 1 170 ? -3.062 14.762 4.885 1.00 87.81 170 LEU A N 1
ATOM 1267 C CA . LEU A 1 170 ? -4.157 13.935 5.398 1.00 87.81 170 LEU A CA 1
ATOM 1268 C C . LEU A 1 170 ? -3.746 13.239 6.709 1.00 87.81 170 LEU A C 1
ATOM 1270 O O . LEU A 1 170 ? -3.028 12.239 6.654 1.00 87.81 170 LEU A O 1
ATOM 1274 N N . PRO A 1 171 ? -4.155 13.742 7.886 1.00 86.31 171 PRO A N 1
ATOM 1275 C CA . PRO A 1 171 ? -3.933 13.037 9.146 1.00 86.31 171 PRO A CA 1
ATOM 1276 C C . PRO A 1 171 ? -4.823 11.784 9.228 1.00 86.31 171 PRO A C 1
ATOM 1278 O O . PRO A 1 171 ? -5.921 11.760 8.673 1.00 86.31 171 PRO A O 1
ATOM 1281 N N . GLY A 1 172 ? -4.357 10.733 9.900 1.00 86.75 172 GLY A N 1
ATOM 1282 C CA . GLY A 1 172 ? -5.055 9.450 10.046 1.00 86.75 172 GLY A CA 1
ATOM 1283 C C . GLY A 1 172 ? -4.831 8.492 8.871 1.00 86.75 172 GLY A C 1
ATOM 1284 O O . GLY A 1 172 ? -4.802 7.276 9.066 1.00 86.75 172 GLY A O 1
ATOM 1285 N N . TYR A 1 173 ? -4.596 9.018 7.661 1.00 89.00 173 TYR A N 1
ATOM 1286 C CA . TYR A 1 173 ? -4.377 8.201 6.463 1.00 89.00 173 TYR A CA 1
ATOM 1287 C C . TYR A 1 173 ? -3.129 7.322 6.595 1.00 89.00 173 TYR A C 1
ATOM 1289 O O . TYR A 1 173 ? -3.186 6.122 6.343 1.00 89.00 173 TYR A O 1
ATOM 1297 N N . THR A 1 174 ? -2.002 7.895 7.033 1.00 87.50 174 THR A N 1
ATOM 1298 C CA . THR A 1 174 ? -0.745 7.146 7.169 1.00 87.50 174 THR A CA 1
ATOM 1299 C C . THR A 1 174 ? -0.851 6.061 8.238 1.00 87.50 174 THR A C 1
ATOM 1301 O O . THR A 1 174 ? -0.322 4.970 8.045 1.00 87.50 174 THR A O 1
ATOM 1304 N N . ARG A 1 175 ? -1.557 6.318 9.349 1.00 89.19 175 ARG A N 1
ATOM 1305 C CA . ARG A 1 175 ? -1.835 5.282 10.356 1.00 89.19 175 ARG A CA 1
ATOM 1306 C C . ARG A 1 175 ? -2.672 4.140 9.771 1.00 89.19 175 ARG A C 1
ATOM 1308 O O . ARG A 1 175 ? -2.307 2.980 9.951 1.00 89.19 175 ARG A O 1
ATOM 1315 N N . ALA A 1 176 ? -3.767 4.459 9.079 1.00 92.19 176 ALA A N 1
ATOM 1316 C CA . ALA A 1 176 ? -4.649 3.462 8.469 1.00 92.19 176 ALA A CA 1
ATOM 1317 C C . ALA A 1 176 ? -3.911 2.598 7.436 1.00 92.19 176 ALA A C 1
ATOM 1319 O O . ALA A 1 176 ? -4.029 1.375 7.438 1.00 92.19 176 ALA A O 1
ATOM 1320 N N . GLU A 1 177 ? -3.091 3.229 6.600 1.00 93.88 177 GLU A N 1
ATOM 1321 C CA . GLU A 1 177 ? -2.283 2.541 5.602 1.00 93.88 177 GLU A CA 1
ATOM 1322 C C . GLU A 1 177 ? -1.232 1.626 6.235 1.00 93.88 177 GLU A C 1
ATOM 1324 O O . GLU A 1 177 ? -1.144 0.467 5.845 1.00 93.88 177 GLU A O 1
ATOM 1329 N N . LYS A 1 178 ? -0.500 2.094 7.257 1.00 92.88 178 LYS A N 1
ATOM 1330 C CA . LYS A 1 178 ? 0.461 1.262 8.000 1.00 92.88 178 LYS A CA 1
ATOM 1331 C C . LYS A 1 178 ? -0.209 0.042 8.636 1.00 92.88 178 LYS A C 1
ATOM 1333 O O . LYS A 1 178 ? 0.334 -1.057 8.553 1.00 92.88 178 LYS A O 1
ATOM 1338 N N . ARG A 1 179 ? -1.397 0.216 9.233 1.00 95.00 179 ARG A N 1
ATOM 1339 C CA . ARG A 1 179 ? -2.193 -0.896 9.786 1.00 95.00 179 ARG A CA 1
ATOM 1340 C C . ARG A 1 179 ? -2.544 -1.914 8.698 1.00 95.00 179 ARG A C 1
ATOM 1342 O O . ARG A 1 179 ? -2.405 -3.112 8.912 1.00 95.00 179 ARG A O 1
ATOM 1349 N N . PHE A 1 180 ? -2.955 -1.444 7.523 1.00 97.38 180 PHE A N 1
ATOM 1350 C CA . PHE A 1 180 ? -3.284 -2.319 6.400 1.00 97.38 180 PHE A CA 1
ATOM 1351 C C . PHE A 1 180 ? -2.058 -3.019 5.816 1.00 97.38 180 PHE A C 1
ATOM 1353 O O . PHE A 1 180 ? -2.104 -4.213 5.543 1.00 97.38 180 PHE A O 1
ATOM 1360 N N . GLN A 1 181 ? -0.945 -2.308 5.664 1.00 97.06 181 GLN A N 1
ATOM 1361 C CA . GLN A 1 181 ? 0.323 -2.877 5.219 1.00 97.06 181 GLN A CA 1
ATOM 1362 C C . GLN A 1 181 ? 0.824 -3.968 6.172 1.00 97.06 181 GLN A C 1
ATOM 1364 O O . GLN A 1 181 ? 1.331 -4.983 5.701 1.00 97.06 181 GLN A O 1
ATOM 1369 N N . ALA A 1 182 ? 0.637 -3.811 7.487 1.00 96.94 182 ALA A N 1
ATOM 1370 C CA . ALA A 1 182 ? 0.911 -4.875 8.452 1.00 96.94 182 ALA A CA 1
ATOM 1371 C C . ALA A 1 182 ? 0.041 -6.116 8.184 1.00 96.94 182 ALA A C 1
ATOM 1373 O O . ALA A 1 182 ? 0.581 -7.206 8.026 1.00 96.94 182 ALA A O 1
ATOM 1374 N N . ALA A 1 183 ? -1.271 -5.942 7.992 1.00 98.19 183 ALA A N 1
ATOM 1375 C CA . ALA A 1 183 ? -2.165 -7.055 7.665 1.00 98.19 183 ALA A CA 1
ATOM 1376 C C . ALA A 1 183 ? -1.815 -7.735 6.326 1.00 98.19 183 ALA A C 1
ATOM 1378 O O . ALA A 1 183 ? -1.931 -8.949 6.205 1.00 98.19 183 ALA A O 1
ATOM 1379 N N . VAL A 1 184 ? -1.338 -6.980 5.328 1.00 98.25 184 VAL A N 1
ATOM 1380 C CA . VAL A 1 184 ? -0.815 -7.537 4.067 1.00 98.25 184 VAL A CA 1
ATOM 1381 C C . VAL A 1 184 ? 0.431 -8.385 4.322 1.00 98.25 184 VAL A C 1
ATOM 1383 O O . VAL A 1 184 ? 0.557 -9.464 3.751 1.00 98.25 184 VAL A O 1
ATOM 1386 N N . ARG A 1 185 ? 1.361 -7.927 5.169 1.00 97.38 185 ARG A N 1
ATOM 1387 C CA . ARG A 1 185 ? 2.559 -8.711 5.508 1.00 97.38 185 ARG A CA 1
ATOM 1388 C C . ARG A 1 185 ? 2.185 -10.030 6.174 1.00 97.38 185 ARG A C 1
ATOM 1390 O O . ARG A 1 185 ? 2.759 -11.050 5.804 1.00 97.38 185 ARG A O 1
ATOM 1397 N N . ASP A 1 186 ? 1.206 -10.003 7.073 1.00 97.44 186 ASP A N 1
ATOM 1398 C CA . ASP A 1 186 ? 0.692 -11.199 7.739 1.00 97.44 186 ASP A CA 1
ATOM 1399 C C . ASP A 1 186 ? -0.014 -12.136 6.745 1.00 97.44 186 ASP A C 1
ATOM 1401 O O . ASP A 1 186 ? 0.277 -13.327 6.714 1.00 97.44 186 ASP A O 1
ATOM 1405 N N . ALA A 1 187 ? -0.865 -11.602 5.861 1.00 97.75 187 ALA A N 1
ATOM 1406 C CA . ALA A 1 187 ? -1.613 -12.382 4.869 1.00 97.75 187 ALA A CA 1
ATOM 1407 C C . ALA A 1 187 ? -0.724 -13.138 3.864 1.00 97.75 187 ALA A C 1
ATOM 1409 O O . ALA A 1 187 ? -1.145 -14.145 3.298 1.00 97.75 187 ALA A O 1
ATOM 1410 N N . PHE A 1 188 ? 0.493 -12.641 3.618 1.00 97.56 188 PHE A N 1
ATOM 1411 C CA . PHE A 1 188 ? 1.439 -13.209 2.651 1.00 97.56 188 PHE A CA 1
ATOM 1412 C C . PHE A 1 188 ? 2.737 -13.728 3.296 1.00 97.56 188 PHE A C 1
ATOM 1414 O O . PHE A 1 188 ? 3.726 -13.936 2.586 1.00 97.56 188 PHE A O 1
ATOM 1421 N N . ASP A 1 189 ? 2.750 -13.930 4.620 1.00 96.25 189 ASP A N 1
ATOM 1422 C CA . ASP A 1 189 ? 3.884 -14.460 5.393 1.00 96.25 189 ASP A CA 1
ATOM 1423 C C . ASP A 1 189 ? 5.225 -13.740 5.100 1.00 96.25 189 ASP A C 1
ATOM 1425 O O . ASP A 1 189 ? 6.279 -14.355 4.882 1.00 96.25 189 ASP A O 1
ATOM 1429 N N . LEU A 1 190 ? 5.203 -12.404 5.056 1.00 95.50 190 LEU A N 1
ATOM 1430 C CA . LEU A 1 190 ? 6.360 -11.586 4.682 1.00 95.50 190 LEU A CA 1
ATOM 1431 C C . LEU A 1 190 ? 7.240 -11.246 5.892 1.00 95.50 190 LEU A C 1
ATOM 1433 O O . LEU A 1 190 ? 7.067 -10.225 6.556 1.00 95.50 190 LEU A O 1
ATOM 1437 N N . ALA A 1 191 ? 8.261 -12.069 6.129 1.00 94.38 191 ALA A N 1
ATOM 1438 C CA . ALA A 1 191 ? 9.313 -11.780 7.102 1.00 94.38 191 ALA A CA 1
ATOM 1439 C C . ALA A 1 191 ? 10.368 -10.820 6.515 1.00 94.38 191 ALA A C 1
ATOM 1441 O O . ALA A 1 191 ? 11.352 -11.258 5.917 1.00 94.38 191 ALA A O 1
ATOM 1442 N N . LEU A 1 192 ? 10.155 -9.511 6.677 1.00 95.81 192 LEU A N 1
ATOM 1443 C CA . LEU A 1 192 ? 11.064 -8.467 6.191 1.00 95.81 192 LEU A CA 1
ATOM 1444 C C . LEU A 1 192 ? 12.114 -8.093 7.236 1.00 95.81 192 LEU A C 1
ATOM 1446 O O . LEU A 1 192 ? 11.804 -7.858 8.404 1.00 95.81 192 LEU A O 1
ATOM 1450 N N . SER A 1 193 ? 13.369 -7.994 6.805 1.00 97.31 193 SER A N 1
ATOM 1451 C CA . SER A 1 193 ? 14.409 -7.342 7.595 1.00 97.31 193 SER A CA 1
ATOM 1452 C C . SER A 1 193 ? 14.355 -5.814 7.419 1.00 97.31 193 SER A C 1
ATOM 1454 O O . SER A 1 193 ? 13.871 -5.322 6.399 1.00 97.31 193 SER A O 1
ATOM 1456 N N . PRO A 1 194 ? 14.946 -5.030 8.340 1.00 97.31 194 PRO A N 1
ATOM 1457 C CA . PRO A 1 194 ? 15.101 -3.585 8.146 1.00 97.31 194 PRO A CA 1
ATOM 1458 C C . PRO A 1 194 ? 15.944 -3.199 6.918 1.00 97.31 194 PRO A C 1
ATOM 1460 O O . PRO A 1 194 ? 15.985 -2.035 6.529 1.00 97.31 194 PRO A O 1
ATOM 1463 N N . GLU A 1 195 ? 16.715 -4.128 6.351 1.00 97.81 195 GLU A N 1
ATOM 1464 C CA . GLU A 1 195 ? 17.432 -3.913 5.092 1.00 97.81 195 GLU A CA 1
ATOM 1465 C C . GLU A 1 195 ? 16.507 -4.096 3.888 1.00 97.81 195 GLU A C 1
ATOM 1467 O O . GLU A 1 195 ? 16.553 -3.273 2.979 1.00 97.81 195 GLU A O 1
ATOM 1472 N N . ASP A 1 196 ? 15.614 -5.088 3.929 1.00 98.06 196 ASP A N 1
ATOM 1473 C CA . ASP A 1 196 ? 14.601 -5.294 2.891 1.00 98.06 196 ASP A CA 1
ATOM 1474 C C . ASP A 1 196 ? 13.659 -4.091 2.786 1.00 98.06 196 ASP A C 1
ATOM 1476 O O . ASP A 1 196 ? 13.408 -3.607 1.686 1.00 98.06 196 ASP A O 1
ATOM 1480 N N . GLU A 1 197 ? 13.173 -3.580 3.923 1.00 97.00 197 GLU A N 1
ATOM 1481 C CA . GLU A 1 197 ? 12.296 -2.402 3.949 1.00 97.00 197 GLU A CA 1
ATOM 1482 C C . GLU A 1 197 ? 12.986 -1.175 3.348 1.00 97.00 197 GLU A C 1
ATOM 1484 O O . GLU A 1 197 ? 12.449 -0.552 2.438 1.00 97.00 197 GLU A O 1
ATOM 1489 N N . ARG A 1 198 ? 14.219 -0.882 3.785 1.00 98.00 198 ARG A N 1
ATOM 1490 C CA . ARG A 1 198 ? 14.991 0.251 3.255 1.00 98.00 198 ARG A CA 1
ATOM 1491 C C . ARG A 1 198 ? 15.254 0.123 1.759 1.00 98.00 198 ARG A C 1
ATOM 1493 O O . ARG A 1 198 ? 15.132 1.112 1.047 1.00 98.00 198 ARG A O 1
ATOM 1500 N N . LEU A 1 199 ? 15.590 -1.076 1.281 1.00 98.31 199 LEU A N 1
ATOM 1501 C CA . LEU A 1 199 ? 15.809 -1.308 -0.144 1.00 98.31 199 LEU A CA 1
ATOM 1502 C C . LEU A 1 199 ? 14.534 -1.049 -0.954 1.00 98.31 199 LEU A C 1
ATOM 1504 O O . LEU A 1 199 ? 14.602 -0.398 -1.994 1.00 98.31 199 LEU A O 1
ATOM 1508 N N . VAL A 1 200 ? 13.382 -1.551 -0.498 1.00 98.56 200 VAL A N 1
ATOM 1509 C CA . VAL A 1 200 ? 12.109 -1.349 -1.204 1.00 98.56 200 VAL A CA 1
ATOM 1510 C C . VAL A 1 200 ? 11.710 0.126 -1.203 1.00 98.56 200 VAL A C 1
ATOM 1512 O O . VAL A 1 200 ? 11.352 0.627 -2.264 1.00 98.56 200 VAL A O 1
ATOM 1515 N N . ASP A 1 201 ? 11.862 0.839 -0.085 1.00 97.69 201 ASP A N 1
ATOM 1516 C CA . ASP A 1 201 ? 11.574 2.278 -0.001 1.00 97.69 201 ASP A CA 1
ATOM 1517 C C . ASP A 1 201 ? 12.484 3.105 -0.933 1.00 97.69 201 ASP A C 1
ATOM 1519 O O . ASP A 1 201 ? 12.036 4.028 -1.619 1.00 97.69 201 ASP A O 1
ATOM 1523 N N . GLU A 1 202 ? 13.779 2.773 -0.993 1.00 97.88 202 GLU A N 1
ATOM 1524 C CA . GLU A 1 202 ? 14.736 3.423 -1.897 1.00 97.88 202 GLU A CA 1
ATOM 1525 C C . GLU A 1 202 ? 14.395 3.164 -3.371 1.00 97.88 202 GLU A C 1
ATOM 1527 O O . GLU A 1 202 ? 14.480 4.075 -4.204 1.00 97.88 202 GLU A O 1
ATOM 1532 N N . VAL A 1 203 ? 14.003 1.930 -3.698 1.00 98.38 203 VAL A N 1
ATOM 1533 C CA . VAL A 1 203 ? 13.612 1.539 -5.054 1.00 98.38 203 VAL A CA 1
ATOM 1534 C C . VAL A 1 203 ? 12.289 2.178 -5.465 1.00 98.38 203 VAL A C 1
ATOM 1536 O O . VAL A 1 203 ? 12.229 2.720 -6.568 1.00 98.38 203 VAL A O 1
ATOM 1539 N N . ASP A 1 204 ? 11.264 2.178 -4.610 1.00 98.06 204 ASP A N 1
ATOM 1540 C CA . ASP A 1 204 ? 9.993 2.869 -4.863 1.00 98.06 204 ASP A CA 1
ATOM 1541 C C . ASP A 1 204 ? 10.238 4.354 -5.168 1.00 98.06 204 ASP A C 1
ATOM 1543 O O . ASP A 1 204 ? 9.850 4.861 -6.224 1.00 98.06 204 ASP A O 1
ATOM 1547 N N . ALA A 1 205 ? 11.017 5.038 -4.326 1.00 96.38 205 ALA A N 1
ATOM 1548 C CA . ALA A 1 205 ? 11.346 6.441 -4.544 1.00 96.38 205 ALA A CA 1
ATOM 1549 C C . ALA A 1 205 ? 12.090 6.687 -5.873 1.00 96.38 205 ALA A C 1
ATOM 1551 O O . ALA A 1 205 ? 11.852 7.704 -6.536 1.00 96.38 205 ALA A O 1
ATOM 1552 N N . ALA A 1 206 ? 12.998 5.792 -6.276 1.00 96.44 206 ALA A N 1
ATOM 1553 C CA . ALA A 1 206 ? 13.714 5.895 -7.547 1.00 96.44 206 ALA A CA 1
ATOM 1554 C C . ALA A 1 206 ? 12.785 5.633 -8.746 1.00 96.44 206 ALA A C 1
ATOM 1556 O O . ALA A 1 206 ? 12.738 6.433 -9.685 1.00 96.44 206 ALA A O 1
ATOM 1557 N N . VAL A 1 207 ? 11.995 4.561 -8.696 1.00 96.56 207 VAL A N 1
ATOM 1558 C CA . VAL A 1 207 ? 11.013 4.212 -9.728 1.00 96.56 207 VAL A CA 1
ATOM 1559 C C . VAL A 1 207 ? 9.976 5.326 -9.881 1.00 96.56 207 VAL A C 1
ATOM 1561 O O . VAL A 1 207 ? 9.751 5.799 -10.993 1.00 96.56 207 VAL A O 1
ATOM 1564 N N . GLY A 1 208 ? 9.419 5.847 -8.787 1.00 95.06 208 GLY A N 1
ATOM 1565 C CA . GLY A 1 208 ? 8.458 6.950 -8.812 1.00 95.06 208 GLY A CA 1
ATOM 1566 C C . GLY A 1 208 ? 9.015 8.228 -9.452 1.00 95.06 208 GLY A C 1
ATOM 1567 O O . GLY A 1 208 ? 8.315 8.900 -10.214 1.00 95.06 208 GLY A O 1
ATOM 1568 N N . ARG A 1 209 ? 10.295 8.561 -9.228 1.00 94.44 209 ARG A N 1
ATOM 1569 C CA . ARG A 1 209 ? 10.949 9.692 -9.921 1.00 94.44 209 ARG A CA 1
ATOM 1570 C C . ARG A 1 209 ? 11.129 9.430 -11.412 1.00 94.44 209 ARG A C 1
ATOM 1572 O O . ARG A 1 209 ? 10.873 10.325 -12.215 1.00 94.44 209 ARG A O 1
ATOM 1579 N N . TYR A 1 210 ? 11.542 8.222 -11.786 1.00 94.06 210 TYR A N 1
ATOM 1580 C CA . TYR A 1 210 ? 11.645 7.827 -13.190 1.00 94.06 210 TYR A CA 1
ATOM 1581 C C . TYR A 1 210 ? 10.285 7.939 -13.901 1.00 94.06 210 TYR A C 1
ATOM 1583 O O . TYR A 1 210 ? 10.179 8.508 -14.990 1.00 94.06 210 TYR A O 1
ATOM 1591 N N . GLU A 1 211 ? 9.219 7.482 -13.247 1.00 93.81 211 GLU A N 1
ATOM 1592 C CA . GLU A 1 211 ? 7.846 7.595 -13.736 1.00 93.81 211 GLU A CA 1
ATOM 1593 C C . GLU A 1 211 ? 7.397 9.054 -13.886 1.00 93.81 211 GLU A C 1
ATOM 1595 O O . GLU A 1 211 ? 6.784 9.405 -14.895 1.00 93.81 211 GLU A O 1
ATOM 1600 N N . LEU A 1 212 ? 7.734 9.933 -12.936 1.00 93.94 212 LEU A N 1
ATOM 1601 C CA . LEU A 1 212 ? 7.440 11.365 -13.043 1.00 93.94 212 LEU A CA 1
ATOM 1602 C C . LEU A 1 212 ? 8.086 11.993 -14.285 1.00 93.94 212 LEU A C 1
ATOM 1604 O O . LEU A 1 212 ? 7.428 12.759 -14.990 1.00 93.94 212 LEU A O 1
ATOM 1608 N N . VAL A 1 213 ? 9.341 11.648 -14.594 1.00 92.62 213 VAL A N 1
ATOM 1609 C CA . VAL A 1 213 ? 10.021 12.107 -15.820 1.00 92.62 213 VAL A CA 1
ATOM 1610 C C . VAL A 1 213 ? 9.274 11.627 -17.063 1.00 92.62 213 VAL A C 1
ATOM 1612 O O . VAL A 1 213 ? 9.029 12.408 -17.986 1.00 92.62 213 VAL A O 1
ATOM 1615 N N . ALA A 1 214 ? 8.879 10.352 -17.083 1.00 90.69 214 ALA A N 1
ATOM 1616 C CA . ALA A 1 214 ? 8.158 9.772 -18.206 1.00 90.69 214 ALA A CA 1
ATOM 1617 C C . ALA A 1 214 ? 6.779 10.428 -18.403 1.00 90.69 214 ALA A C 1
ATOM 1619 O O . ALA A 1 214 ? 6.417 10.770 -19.531 1.00 90.69 214 ALA A O 1
ATOM 1620 N N . HIS A 1 215 ? 6.016 10.641 -17.330 1.00 91.50 215 HIS A N 1
ATOM 1621 C CA . HIS A 1 215 ? 4.628 11.101 -17.408 1.00 91.50 215 HIS A CA 1
ATOM 1622 C C . HIS A 1 215 ? 4.458 12.624 -17.416 1.00 91.50 215 HIS A C 1
ATOM 1624 O O . HIS A 1 215 ? 3.435 13.099 -17.917 1.00 91.50 215 HIS A O 1
ATOM 1630 N N . PHE A 1 216 ? 5.456 13.383 -16.951 1.00 93.88 216 PHE A N 1
ATOM 1631 C CA . PHE A 1 216 ? 5.450 14.850 -16.896 1.00 93.88 216 PHE A CA 1
ATOM 1632 C C . PHE A 1 216 ? 6.723 15.469 -17.505 1.00 93.88 216 PHE A C 1
ATOM 1634 O O . PHE A 1 216 ? 7.406 16.266 -16.854 1.00 93.88 216 PHE A O 1
ATOM 1641 N N . PRO A 1 217 ? 7.043 15.185 -18.784 1.00 91.50 217 PRO A N 1
ATOM 1642 C CA . PRO A 1 217 ? 8.308 15.603 -19.397 1.00 91.50 217 PRO A CA 1
ATOM 1643 C C . PRO A 1 217 ? 8.504 17.128 -19.439 1.00 91.50 217 PRO A C 1
ATOM 1645 O O . PRO A 1 217 ? 9.633 17.604 -19.467 1.00 91.50 217 PRO A O 1
ATOM 1648 N N . ALA A 1 218 ? 7.417 17.908 -19.419 1.00 93.25 218 ALA A N 1
ATOM 1649 C CA . ALA A 1 218 ? 7.470 19.369 -19.433 1.00 93.25 218 ALA A CA 1
ATOM 1650 C C . ALA A 1 218 ? 7.951 19.992 -18.108 1.00 93.25 218 ALA A C 1
ATOM 1652 O O . ALA A 1 218 ? 8.351 21.153 -18.112 1.00 93.25 218 ALA A O 1
ATOM 1653 N N . ILE A 1 219 ? 7.905 19.254 -16.990 1.00 92.69 219 ILE A N 1
ATOM 1654 C CA . ILE A 1 219 ? 8.360 19.760 -15.684 1.00 92.69 219 ILE A CA 1
ATOM 1655 C C . ILE A 1 219 ? 9.893 19.732 -15.584 1.00 92.69 219 ILE A C 1
ATOM 1657 O O . ILE A 1 219 ? 10.474 20.564 -14.893 1.00 92.69 219 ILE A O 1
ATOM 1661 N N . GLY A 1 220 ? 10.557 18.828 -16.315 1.00 89.00 220 GLY A N 1
ATOM 1662 C CA . GLY A 1 220 ? 12.020 18.743 -16.337 1.00 89.00 220 GLY A CA 1
ATOM 1663 C C . GLY A 1 220 ? 12.626 18.111 -15.082 1.00 89.00 220 GLY A C 1
ATOM 1664 O O . GLY A 1 220 ? 13.682 18.547 -14.636 1.00 89.00 220 GLY A O 1
ATOM 1665 N N . TYR A 1 221 ? 11.961 17.107 -14.500 1.00 89.88 221 TYR A N 1
ATOM 1666 C CA . TYR A 1 221 ? 12.548 16.287 -13.436 1.00 89.88 221 TYR A CA 1
ATOM 1667 C C . TYR A 1 221 ? 13.830 15.583 -13.911 1.00 89.88 221 TYR A C 1
ATOM 1669 O O . TYR A 1 221 ? 13.972 15.254 -15.091 1.00 89.88 221 TYR A O 1
ATOM 1677 N N . GLU A 1 222 ? 14.745 15.313 -12.982 1.00 88.94 222 GLU A N 1
ATOM 1678 C CA . GLU A 1 222 ? 15.938 14.506 -13.246 1.00 88.94 222 GLU A CA 1
ATOM 1679 C C . GLU A 1 222 ? 15.609 13.017 -13.089 1.00 88.94 222 GLU A C 1
ATOM 1681 O O . GLU A 1 222 ? 15.039 12.599 -12.077 1.00 88.94 222 GLU A O 1
ATOM 1686 N N . ALA A 1 223 ? 15.956 12.219 -14.101 1.00 85.06 223 ALA A N 1
ATOM 1687 C CA . ALA A 1 223 ? 15.774 10.774 -14.055 1.00 85.06 223 ALA A CA 1
ATOM 1688 C C . ALA A 1 223 ? 16.870 10.140 -13.188 1.00 85.06 223 ALA A C 1
ATOM 1690 O O . ALA A 1 223 ? 18.047 10.418 -13.427 1.00 85.06 223 ALA A O 1
ATOM 1691 N N . PRO A 1 224 ? 16.515 9.292 -12.207 1.00 91.19 224 PRO A N 1
ATOM 1692 C CA . PRO A 1 224 ? 17.507 8.482 -11.522 1.00 91.19 224 PRO A CA 1
ATOM 1693 C C . PRO A 1 224 ? 18.023 7.377 -12.448 1.00 91.19 224 PRO A C 1
ATOM 1695 O O . PRO A 1 224 ? 17.337 6.965 -13.389 1.00 91.19 224 PRO A O 1
ATOM 1698 N N . ASP A 1 225 ? 19.206 6.858 -12.133 1.00 89.44 225 ASP A N 1
ATOM 1699 C CA . ASP A 1 225 ? 19.714 5.643 -12.759 1.00 89.44 225 ASP A CA 1
ATOM 1700 C C . ASP A 1 225 ? 18.958 4.430 -12.194 1.00 89.44 225 ASP A C 1
ATOM 1702 O O . ASP A 1 225 ? 18.966 4.178 -10.985 1.00 89.44 225 ASP A O 1
ATOM 1706 N N . LEU A 1 226 ? 18.278 3.699 -13.080 1.00 93.25 226 LEU A N 1
ATOM 1707 C CA . LEU A 1 226 ? 17.630 2.422 -12.780 1.00 93.25 226 LEU A CA 1
ATOM 1708 C C . LEU A 1 226 ? 18.388 1.283 -13.461 1.00 93.25 226 LEU A C 1
ATOM 1710 O O . LEU A 1 226 ? 18.891 1.443 -14.576 1.00 93.25 226 LEU A O 1
ATOM 1714 N N . GLU A 1 227 ? 18.431 0.125 -12.810 1.00 94.81 227 GLU A N 1
ATOM 1715 C CA . GLU A 1 227 ? 19.052 -1.086 -13.357 1.00 94.81 227 GLU A CA 1
ATOM 1716 C C . GLU A 1 227 ? 18.075 -1.885 -14.237 1.00 94.81 227 GLU A C 1
ATOM 1718 O O . GLU A 1 227 ? 18.490 -2.607 -15.148 1.00 94.81 227 GLU A O 1
ATOM 1723 N N . TYR A 1 228 ? 16.771 -1.709 -14.020 1.00 93.31 228 TYR A N 1
ATOM 1724 C CA . TYR A 1 228 ? 15.685 -2.292 -14.791 1.00 93.31 228 TYR A CA 1
ATOM 1725 C C . TYR A 1 228 ? 14.833 -1.206 -15.459 1.00 93.31 228 TYR A C 1
ATOM 1727 O O . TYR A 1 228 ? 14.191 -0.370 -14.815 1.00 93.31 228 TYR A O 1
ATOM 1735 N N . VAL A 1 229 ? 14.769 -1.269 -16.791 1.00 87.62 229 VAL A N 1
ATOM 1736 C CA . VAL A 1 229 ? 13.862 -0.457 -17.608 1.00 87.62 229 VAL A CA 1
ATOM 1737 C C . VAL A 1 229 ? 12.756 -1.362 -18.148 1.00 87.62 229 VAL A C 1
ATOM 1739 O O . VAL A 1 229 ? 13.038 -2.244 -18.965 1.00 87.62 229 VAL A O 1
ATOM 1742 N N . PRO A 1 230 ? 11.497 -1.169 -17.726 1.00 84.62 230 PRO A N 1
ATOM 1743 C CA . PRO A 1 230 ? 10.423 -2.033 -18.169 1.00 84.62 230 PRO A CA 1
ATOM 1744 C C . PRO A 1 230 ? 10.119 -1.888 -19.664 1.00 84.62 230 PRO A C 1
ATOM 1746 O O . PRO A 1 230 ? 10.099 -0.769 -20.184 1.00 84.62 230 PRO A O 1
ATOM 1749 N N . PRO A 1 231 ? 9.770 -2.986 -20.358 1.00 80.06 231 PRO A N 1
ATOM 1750 C CA . PRO A 1 231 ? 9.506 -2.967 -21.797 1.00 80.06 231 PRO A CA 1
ATOM 1751 C C . PRO A 1 231 ? 8.245 -2.176 -22.186 1.00 80.06 231 PRO A C 1
ATOM 1753 O O . PRO A 1 231 ? 8.074 -1.848 -23.356 1.00 80.06 231 PRO A O 1
ATOM 1756 N N . TRP A 1 232 ? 7.364 -1.864 -21.227 1.00 75.50 232 TRP A N 1
ATOM 1757 C CA . TRP A 1 232 ? 6.155 -1.060 -21.446 1.00 75.50 232 TRP A CA 1
ATOM 1758 C C . TRP A 1 232 ? 6.385 0.456 -21.352 1.00 75.50 232 TRP A C 1
ATOM 1760 O O . TRP A 1 232 ? 5.482 1.231 -21.670 1.00 75.50 232 TRP A O 1
ATOM 1770 N N . PHE A 1 233 ? 7.569 0.919 -20.934 1.00 71.69 233 PHE A N 1
ATOM 1771 C CA . PHE A 1 233 ? 7.892 2.342 -21.022 1.00 71.69 233 PHE A CA 1
ATOM 1772 C C . PHE A 1 233 ? 8.186 2.728 -22.475 1.00 71.69 233 PHE A C 1
ATOM 1774 O O . PHE A 1 233 ? 9.115 2.223 -23.097 1.00 71.69 233 PHE A O 1
ATOM 1781 N N . GLY A 1 234 ? 7.382 3.649 -23.018 1.00 57.75 234 GLY A N 1
ATOM 1782 C CA . GLY A 1 234 ? 7.496 4.129 -24.401 1.00 57.75 234 GLY A CA 1
ATOM 1783 C C . GLY A 1 234 ? 6.517 3.485 -25.390 1.00 57.75 234 GLY A C 1
ATOM 1784 O O . GLY A 1 234 ? 6.386 3.983 -26.509 1.00 57.75 234 GLY A O 1
ATOM 1785 N N . SER A 1 235 ? 5.777 2.447 -24.987 1.00 52.34 235 SER A N 1
ATOM 1786 C CA . SER A 1 235 ? 4.620 1.945 -25.736 1.00 52.34 235 SER A CA 1
ATOM 1787 C C . SER A 1 235 ? 3.359 2.688 -25.289 1.00 52.34 235 SER A C 1
ATOM 1789 O O . SER A 1 235 ? 2.939 2.544 -24.144 1.00 52.34 235 SER A O 1
ATOM 1791 N N . ALA A 1 236 ? 2.767 3.495 -26.173 1.00 44.38 236 ALA A N 1
ATOM 1792 C CA . ALA A 1 236 ? 1.555 4.256 -25.875 1.00 44.38 236 ALA A CA 1
ATOM 1793 C C . ALA A 1 236 ? 0.394 3.317 -25.529 1.00 44.38 236 ALA A C 1
ATOM 1795 O O . ALA A 1 236 ? -0.109 2.597 -26.395 1.00 44.38 236 ALA A O 1
ATOM 1796 N N . GLU A 1 237 ? -0.080 3.355 -24.287 1.00 48.88 237 GLU A N 1
ATOM 1797 C CA . GLU A 1 237 ? -1.211 2.537 -23.868 1.00 48.88 237 GLU A CA 1
ATOM 1798 C C . GLU A 1 237 ? -2.494 3.348 -23.800 1.00 48.88 237 GLU A C 1
ATOM 1800 O O . GLU A 1 237 ? -2.905 3.899 -22.780 1.00 48.88 237 GLU A O 1
ATOM 1805 N N . ARG A 1 238 ? -3.099 3.435 -24.984 1.00 43.75 238 ARG A 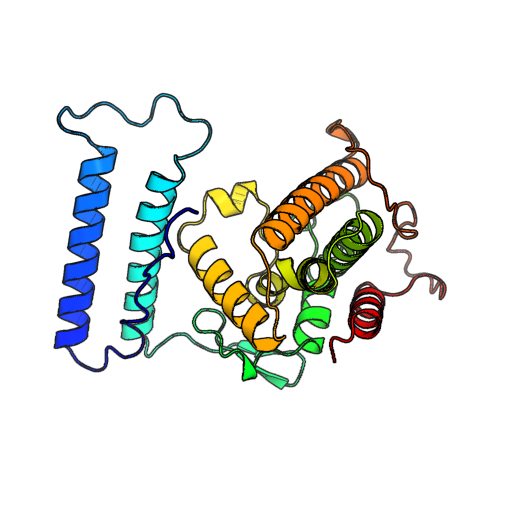N 1
ATOM 1806 C CA . ARG A 1 238 ? -4.539 3.391 -25.271 1.00 43.75 238 ARG A CA 1
ATOM 1807 C C . ARG A 1 238 ? -4.688 3.683 -26.755 1.00 43.75 238 ARG A C 1
ATOM 1809 O O . ARG A 1 238 ? -5.171 4.735 -27.167 1.00 43.75 238 ARG A O 1
ATOM 1816 N N . THR A 1 239 ? -4.302 2.729 -27.583 1.00 35.72 239 THR A N 1
ATOM 1817 C CA . THR A 1 239 ? -5.040 2.557 -28.822 1.00 35.72 239 THR A CA 1
ATOM 1818 C C . THR A 1 239 ? -6.143 1.552 -28.526 1.00 35.72 239 THR A C 1
ATOM 1820 O O . THR A 1 239 ? -5.907 0.450 -28.046 1.00 35.72 239 THR A O 1
ATOM 1823 N N . ASN A 1 240 ? -7.379 1.909 -28.855 1.00 39.22 240 ASN A N 1
ATOM 1824 C CA . ASN A 1 240 ? -8.486 0.961 -29.019 1.00 39.22 240 ASN A CA 1
ATOM 1825 C C . ASN A 1 240 ? -8.227 -0.025 -30.191 1.00 39.22 240 ASN A C 1
ATOM 1827 O O . ASN A 1 240 ? -9.161 -0.536 -30.802 1.00 39.22 240 ASN A O 1
ATOM 1831 N N . SER A 1 241 ? -6.965 -0.262 -30.559 1.00 37.22 241 SER A N 1
ATOM 1832 C CA . SER A 1 241 ? -6.546 -1.237 -31.552 1.00 37.22 241 SER A CA 1
ATOM 1833 C C . SER A 1 241 ? -5.992 -2.427 -30.791 1.00 37.22 241 SER A C 1
ATOM 1835 O O . SER A 1 241 ? -5.018 -2.268 -30.063 1.00 37.22 241 SER A O 1
ATOM 1837 N N . GLY A 1 242 ? -6.625 -3.590 -30.936 1.00 41.38 242 GLY A N 1
ATOM 1838 C CA . GLY A 1 242 ? -6.225 -4.838 -30.292 1.00 41.38 242 GLY A CA 1
ATOM 1839 C C . GLY A 1 242 ? -4.844 -5.331 -30.721 1.00 41.38 242 GLY A C 1
ATOM 1840 O O . GLY A 1 242 ? -4.745 -6.314 -31.452 1.00 41.38 242 GLY A O 1
ATOM 1841 N N . ASP A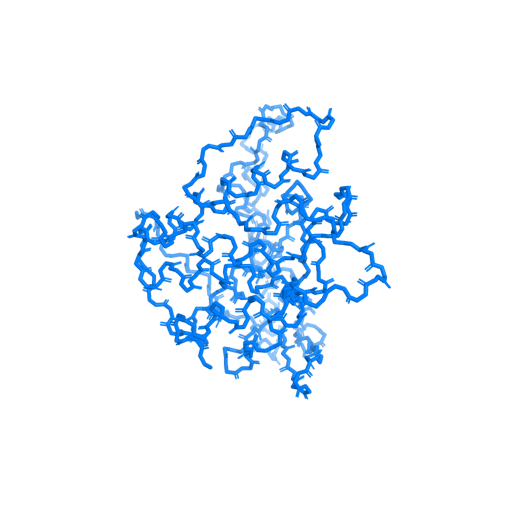 1 243 ? -3.791 -4.664 -30.259 1.00 42.03 24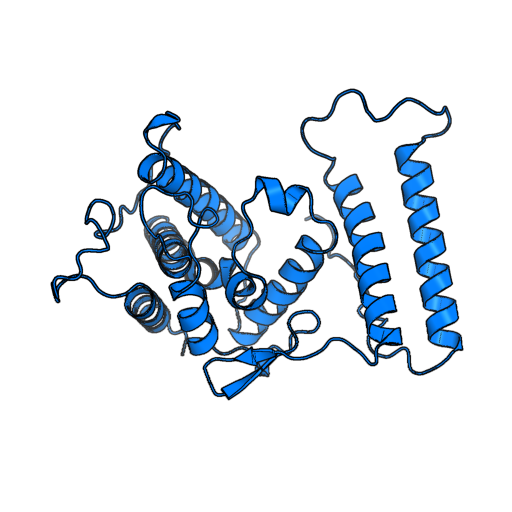3 ASP A N 1
ATOM 1842 C CA . ASP A 1 243 ? -2.435 -5.176 -30.326 1.00 42.03 243 ASP A CA 1
ATOM 1843 C C . ASP A 1 243 ? -2.241 -6.153 -29.163 1.00 42.03 243 ASP A C 1
ATOM 1845 O O . ASP A 1 243 ? -2.139 -5.778 -27.996 1.00 42.03 243 ASP A O 1
ATOM 1849 N N . ALA A 1 244 ? -2.279 -7.440 -29.494 1.00 48.34 244 ALA A N 1
ATOM 1850 C CA . ALA A 1 244 ? -2.235 -8.558 -28.557 1.00 48.34 244 ALA A CA 1
ATOM 1851 C C . ALA A 1 244 ? -0.848 -8.777 -27.914 1.00 48.34 244 ALA A C 1
ATOM 1853 O O . ALA A 1 244 ? -0.636 -9.805 -27.273 1.00 48.34 244 ALA A O 1
ATOM 1854 N N . THR A 1 245 ? 0.104 -7.860 -28.113 1.00 53.09 245 THR A N 1
ATOM 1855 C CA . THR A 1 245 ? 1.502 -8.020 -27.687 1.00 53.09 245 THR A CA 1
ATOM 1856 C C . THR A 1 245 ? 1.838 -7.397 -26.332 1.00 53.09 245 THR A C 1
ATOM 1858 O O . THR A 1 245 ? 2.838 -7.798 -25.740 1.00 53.09 245 THR A O 1
ATOM 1861 N N . VAL A 1 246 ? 1.013 -6.491 -25.789 1.00 63.25 246 VAL A N 1
ATOM 1862 C CA . VAL A 1 246 ? 1.260 -5.886 -24.468 1.00 63.25 246 VAL A CA 1
ATOM 1863 C C . VAL A 1 246 ? 0.306 -6.471 -23.429 1.00 63.25 246 VAL A C 1
ATOM 1865 O O . VAL A 1 246 ? -0.915 -6.330 -23.522 1.00 63.25 246 VAL A O 1
ATOM 1868 N N . MET A 1 247 ? 0.862 -7.168 -22.437 1.00 75.69 247 MET A N 1
ATOM 1869 C CA . MET A 1 247 ? 0.085 -7.711 -21.324 1.00 75.69 247 MET A CA 1
ATOM 1870 C C . MET A 1 247 ? -0.579 -6.585 -20.528 1.00 75.69 247 MET A C 1
ATOM 1872 O O . MET A 1 247 ? 0.010 -5.531 -20.295 1.00 75.69 247 MET A O 1
ATOM 1876 N N . SER A 1 248 ? -1.814 -6.815 -20.076 1.00 89.94 248 SER A N 1
ATOM 1877 C CA . SER A 1 248 ? -2.497 -5.859 -19.202 1.00 89.94 248 SER A CA 1
ATOM 1878 C C . SER A 1 248 ? -1.757 -5.712 -17.869 1.00 89.94 248 SER A C 1
ATOM 1880 O O . SER A 1 248 ? -1.113 -6.657 -17.410 1.00 89.94 248 SER A O 1
ATOM 1882 N N . ALA A 1 249 ? -1.913 -4.565 -17.198 1.00 93.81 249 ALA A N 1
ATOM 1883 C CA . ALA A 1 249 ? -1.332 -4.332 -15.870 1.00 93.81 249 ALA A CA 1
ATOM 1884 C C . ALA A 1 249 ? -1.659 -5.465 -14.877 1.00 93.81 249 ALA A C 1
ATOM 1886 O O . ALA A 1 249 ? -0.784 -5.930 -14.152 1.00 93.81 249 ALA A O 1
ATOM 1887 N N . LYS A 1 250 ? -2.894 -5.985 -14.928 1.00 95.62 250 LYS A N 1
ATOM 1888 C CA . LYS A 1 250 ? -3.325 -7.115 -14.094 1.00 95.62 250 LYS A CA 1
ATOM 1889 C C . LYS A 1 250 ? -2.564 -8.392 -14.422 1.00 95.62 250 LYS A C 1
ATOM 1891 O O . LYS A 1 250 ? -2.196 -9.135 -13.518 1.00 95.62 250 LYS A O 1
ATOM 1896 N N . ALA A 1 251 ? -2.370 -8.669 -15.708 1.00 94.88 251 ALA A N 1
ATOM 1897 C CA . ALA A 1 251 ? -1.668 -9.864 -16.146 1.00 94.88 251 ALA A CA 1
ATOM 1898 C C . ALA A 1 251 ? -0.180 -9.803 -15.770 1.00 94.88 251 ALA A C 1
ATOM 1900 O O . ALA A 1 251 ? 0.333 -10.799 -15.273 1.00 94.88 251 ALA A O 1
ATOM 1901 N N . LEU A 1 252 ? 0.467 -8.639 -15.921 1.00 95.31 252 LEU A N 1
ATOM 1902 C CA . LEU A 1 252 ? 1.848 -8.407 -15.475 1.00 95.31 252 LEU A CA 1
ATOM 1903 C C . LEU A 1 252 ? 1.998 -8.618 -13.963 1.00 95.31 252 LEU A C 1
ATOM 1905 O O . LEU A 1 252 ? 2.912 -9.310 -13.523 1.00 95.31 252 LEU A O 1
ATOM 1909 N N . PHE A 1 253 ? 1.073 -8.070 -13.170 1.00 97.81 253 PHE A N 1
ATOM 1910 C CA . PHE A 1 253 ? 1.082 -8.224 -11.715 1.00 97.81 253 PHE A CA 1
ATOM 1911 C C . PHE A 1 253 ? 0.940 -9.691 -11.292 1.00 97.81 253 PHE A C 1
ATOM 1913 O O . PHE A 1 253 ? 1.758 -10.197 -10.532 1.00 97.81 253 PHE A O 1
ATOM 1920 N N . LEU A 1 254 ? -0.063 -10.400 -11.823 1.00 97.75 254 LEU A N 1
ATOM 1921 C CA . LEU A 1 254 ? -0.297 -11.814 -11.497 1.00 97.75 254 LEU A CA 1
ATOM 1922 C C . LEU A 1 254 ? 0.790 -12.744 -12.049 1.00 97.75 254 LEU A C 1
ATOM 1924 O O . LEU A 1 254 ? 1.008 -13.829 -11.520 1.00 97.75 254 LEU A O 1
ATOM 1928 N N . GLU A 1 255 ? 1.453 -12.376 -13.142 1.00 96.94 255 GLU A N 1
ATOM 1929 C CA . GLU A 1 255 ? 2.633 -13.096 -13.618 1.00 96.94 255 GLU A CA 1
ATOM 1930 C C . GLU A 1 255 ? 3.807 -12.927 -12.664 1.00 96.94 255 GLU A C 1
ATOM 1932 O O . GLU A 1 255 ? 4.351 -13.935 -12.214 1.00 96.94 255 GLU A O 1
ATOM 1937 N N . ARG A 1 256 ? 4.130 -11.689 -12.275 1.00 97.81 256 ARG A N 1
ATOM 1938 C CA . ARG A 1 256 ? 5.200 -11.445 -11.307 1.00 97.81 256 ARG A CA 1
ATOM 1939 C C . ARG A 1 256 ? 4.907 -12.104 -9.959 1.00 97.81 256 ARG A C 1
ATOM 1941 O O . ARG A 1 256 ? 5.810 -12.681 -9.367 1.00 97.81 256 ARG A O 1
ATOM 1948 N N . ALA A 1 257 ? 3.656 -12.089 -9.503 1.00 98.44 257 ALA A N 1
ATOM 1949 C CA . ALA A 1 257 ? 3.259 -12.769 -8.273 1.00 98.44 257 ALA A CA 1
ATOM 1950 C C . ALA A 1 257 ? 3.540 -14.283 -8.326 1.00 98.44 257 ALA A C 1
ATOM 1952 O O . ALA A 1 257 ? 4.187 -14.817 -7.426 1.00 98.44 257 ALA A O 1
ATOM 1953 N N . ARG A 1 258 ? 3.166 -14.952 -9.427 1.00 98.25 258 ARG A N 1
ATOM 1954 C CA . ARG A 1 258 ? 3.449 -16.384 -9.640 1.00 98.25 258 ARG A CA 1
ATOM 1955 C C . ARG A 1 258 ? 4.944 -16.692 -9.684 1.00 98.25 258 ARG A C 1
ATOM 1957 O O . ARG A 1 258 ? 5.372 -17.696 -9.127 1.00 98.25 258 ARG A O 1
ATOM 1964 N N . GLU A 1 259 ? 5.752 -15.843 -10.321 1.00 98.00 259 GLU A N 1
ATOM 1965 C CA . GLU A 1 259 ? 7.217 -16.001 -10.317 1.00 98.00 259 GLU A CA 1
ATOM 1966 C C . GLU A 1 259 ? 7.812 -15.937 -8.904 1.00 98.00 259 GLU A C 1
ATOM 1968 O O . GLU A 1 259 ? 8.795 -16.616 -8.613 1.00 98.00 259 GLU A O 1
ATOM 1973 N N . LEU A 1 260 ? 7.205 -15.135 -8.026 1.00 98.12 260 LEU A N 1
ATOM 1974 C CA . LEU A 1 260 ? 7.629 -14.951 -6.640 1.00 98.12 260 LEU A CA 1
ATOM 1975 C C . LEU A 1 260 ? 7.045 -15.998 -5.677 1.00 98.12 260 LEU A C 1
ATOM 1977 O O . LEU A 1 260 ? 7.394 -15.994 -4.490 1.00 98.12 260 LEU A O 1
ATOM 1981 N N . GLY A 1 261 ? 6.183 -16.895 -6.166 1.00 97.56 261 GLY A N 1
ATOM 1982 C CA . GLY A 1 261 ? 5.464 -17.875 -5.350 1.00 97.56 261 GLY A CA 1
ATOM 1983 C C . GLY A 1 261 ? 4.478 -17.226 -4.378 1.00 97.56 261 GLY A C 1
ATOM 1984 O O . GLY A 1 261 ? 4.419 -17.635 -3.220 1.00 97.56 261 GLY A O 1
ATOM 1985 N N . LEU A 1 262 ? 3.800 -16.166 -4.824 1.00 94.94 262 LEU A N 1
ATOM 1986 C CA . LEU A 1 262 ? 2.613 -15.604 -4.183 1.00 94.94 262 LEU A CA 1
ATOM 1987 C C . LEU A 1 262 ? 1.401 -16.250 -4.873 1.00 94.94 262 LEU A C 1
ATOM 1989 O O . LEU A 1 262 ? 1.087 -15.883 -6.009 1.00 94.94 262 LEU A O 1
ATOM 1993 N N . ASP A 1 263 ? 0.796 -17.235 -4.209 1.00 75.94 263 ASP A N 1
ATOM 1994 C CA . ASP A 1 263 ? -0.374 -17.993 -4.678 1.00 75.94 263 ASP A CA 1
ATOM 1995 C C . ASP A 1 263 ? -1.628 -17.626 -3.874 1.00 75.94 263 ASP A C 1
ATOM 1997 O O . ASP A 1 263 ? -1.495 -17.377 -2.653 1.00 75.94 263 ASP A O 1
#

Organism: NCBI:txid148449